Protein AF-A0A525L8V7-F1 (afdb_monomer)

Nearest PDB structures (foldseek):
  7uoc-assembly1_B  TM=7.667E-01  e=2.898E-02  Orobanche minor
  5z7w-assembly1_A  TM=7.841E-01  e=3.492E-02  Striga hermonthica
  7k38-assembly1_A  TM=7.740E-01  e=6.107E-02  Pisum sativum
  5z82-assembly1_A  TM=7.636E-01  e=1.137E-01  Striga hermonthica
  8u2l-assembly1_A  TM=7.329E-01  e=1.457E-01  Arabidopsis thaliana

Radius of gyration: 18.23 Å; Cα contacts (8 Å, |Δi|>4): 210; chains: 1; bounding box: 44×35×49 Å

Solvent-accessible surface area (backbone atoms only — not comparable to full-atom values): 10446 Å² total; per-residue (Å²): 117,56,36,38,57,60,29,48,47,52,20,52,55,47,45,45,51,50,24,58,75,69,65,36,64,67,58,36,51,56,53,57,70,58,50,78,66,88,70,92,52,66,67,47,52,52,56,52,46,60,56,32,63,51,70,33,75,61,37,58,74,56,62,49,68,68,59,54,46,39,71,76,54,61,57,92,84,44,88,91,53,82,79,92,63,79,95,67,64,61,65,62,52,50,50,53,50,48,64,74,42,41,71,61,50,52,69,37,44,52,72,80,75,51,50,70,42,96,52,70,45,77,45,82,37,20,47,60,12,30,62,52,40,36,71,61,54,50,53,52,57,71,66,47,45,43,86,39,74,46,78,44,72,36,73,64,19,15,70,60,35,74,62,41,49,70,62,45,49,53,48,41,57,67,67,51,53,72,74,68,118

pLDDT: mean 92.93, std 6.11, range [64.62, 98.75]

Mean predicted aligned error: 4.31 Å

Foldseek 3Di:
DAAQLVLQQQLLVLLLVVCVVVVPPVLNVLSPVQPGDPDPDCVNVVSSCVSLPDWFPLLVVQDDPVVVCCVQPPDPPPPPDDPPDDDDPPVVVVVVVCNVCVVVSNRDHNCVVPQEDAAEAEAEEECARSNDHLVVVVVSLVSHDYPHGYDDYPPRGYPSCVSVPVVVVVCCVVPPVVRPD

Secondary structure (DSSP, 8-state):
--BHHHHHHHHHHHHHHHHHHTT-HHHHHHHHHH-SSPP-SHHHHHHHHHHHTPPPHHHHHH--HHHHHHHHSPPTT-TTSPTTSPP--HHHHHHHHHHHHHHHHHH-BGGGG-SB-SS-EEEEEETT-SSS-HHHHHHHHHH-B-S-EEEEEETT--TTGGG-HHHHHHHIIIIIGGG--

Structure (mmCIF, N/CA/C/O backbone):
data_AF-A0A525L8V7-F1
#
_entry.id   AF-A0A525L8V7-F1
#
loop_
_atom_site.group_PDB
_atom_site.id
_atom_site.type_symbol
_atom_site.label_atom_id
_atom_site.label_alt_id
_atom_site.label_comp_id
_atom_site.label_asym_id
_atom_site.label_entity_id
_atom_site.label_seq_id
_atom_site.pdbx_PDB_ins_code
_atom_site.Cartn_x
_atom_site.Cartn_y
_atom_site.Cartn_z
_atom_site.occupancy
_atom_site.B_iso_or_equiv
_atom_site.auth_seq_id
_atom_site.auth_comp_id
_atom_site.auth_asym_id
_atom_site.auth_atom_id
_atom_site.pdbx_PDB_model_num
ATOM 1 N N . MET A 1 1 ? -4.435 -4.087 3.046 1.00 83.94 1 MET A N 1
ATOM 2 C CA . MET A 1 1 ? -4.984 -4.553 1.754 1.00 83.94 1 MET A CA 1
ATOM 3 C C . MET A 1 1 ? -6.457 -4.875 1.958 1.00 83.94 1 MET A C 1
ATOM 5 O O . MET A 1 1 ? -6.766 -5.428 3.005 1.00 83.94 1 MET A O 1
ATOM 9 N N . VAL A 1 2 ? -7.349 -4.483 1.045 1.00 93.25 2 VAL A N 1
ATOM 10 C CA . VAL A 1 2 ? -8.812 -4.682 1.189 1.00 93.25 2 VAL A CA 1
ATOM 11 C C . VAL A 1 2 ? -9.296 -5.884 0.378 1.00 93.25 2 VAL A C 1
ATOM 13 O O . VAL A 1 2 ? -10.050 -6.706 0.880 1.00 93.25 2 VAL A O 1
ATOM 16 N N . ASP A 1 3 ? -8.851 -6.002 -0.866 1.00 94.88 3 ASP A N 1
ATOM 17 C CA . ASP A 1 3 ? -9.135 -7.116 -1.772 1.00 94.88 3 ASP A CA 1
ATOM 18 C C . ASP A 1 3 ? -7.843 -7.374 -2.535 1.00 94.88 3 ASP A C 1
ATOM 20 O O . ASP A 1 3 ? -7.396 -6.514 -3.297 1.00 94.88 3 ASP A O 1
ATOM 24 N N . TRP A 1 4 ? -7.199 -8.510 -2.270 1.00 93.75 4 TRP A N 1
ATOM 25 C CA . TRP A 1 4 ? -5.858 -8.762 -2.788 1.00 93.75 4 TRP A CA 1
ATOM 26 C C . TRP A 1 4 ? -5.841 -8.773 -4.317 1.00 93.75 4 TRP A C 1
ATOM 28 O O . TRP A 1 4 ? -5.092 -8.022 -4.941 1.00 93.75 4 TRP A O 1
ATOM 38 N N . ALA A 1 5 ? -6.725 -9.558 -4.932 1.00 92.81 5 ALA A N 1
ATOM 39 C CA . ALA A 1 5 ? -6.786 -9.696 -6.382 1.00 92.81 5 ALA A CA 1
ATOM 40 C C . ALA A 1 5 ? -7.149 -8.371 -7.074 1.00 92.81 5 ALA A C 1
ATOM 42 O O . ALA A 1 5 ? -6.605 -8.046 -8.134 1.00 92.81 5 ALA A O 1
ATOM 43 N N . ALA A 1 6 ? -8.070 -7.587 -6.502 1.00 93.38 6 ALA A N 1
ATOM 44 C CA . ALA A 1 6 ? -8.392 -6.264 -7.035 1.00 93.38 6 ALA A CA 1
ATOM 45 C C . ALA A 1 6 ? -7.217 -5.290 -6.910 1.00 93.38 6 ALA A C 1
ATOM 47 O O . ALA A 1 6 ? -6.918 -4.571 -7.868 1.00 93.38 6 ALA A O 1
ATOM 48 N N . GLN A 1 7 ? -6.515 -5.299 -5.775 1.00 93.88 7 GLN A N 1
ATOM 49 C CA . GLN A 1 7 ? -5.375 -4.415 -5.559 1.00 93.88 7 GLN A CA 1
ATOM 50 C C . GLN A 1 7 ? -4.148 -4.826 -6.377 1.00 93.88 7 GLN A C 1
ATOM 52 O O . GLN A 1 7 ? -3.418 -3.944 -6.813 1.00 93.88 7 GLN A O 1
ATOM 57 N N . GLU A 1 8 ? -3.954 -6.103 -6.717 1.00 94.25 8 GLU A N 1
ATOM 58 C CA . GLU A 1 8 ? -2.939 -6.507 -7.700 1.00 94.25 8 GLU A CA 1
ATOM 59 C C . GLU A 1 8 ? -3.220 -5.932 -9.092 1.00 94.25 8 GLU A C 1
ATOM 61 O O . GLU A 1 8 ? -2.319 -5.362 -9.712 1.00 94.25 8 GLU A O 1
ATOM 66 N N . ARG A 1 9 ? -4.471 -6.004 -9.570 1.00 95.31 9 ARG A N 1
ATOM 67 C CA . ARG A 1 9 ? -4.857 -5.404 -10.862 1.00 95.31 9 ARG A CA 1
ATOM 68 C C . ARG A 1 9 ? -4.639 -3.891 -10.868 1.00 95.31 9 ARG A C 1
ATOM 70 O O . ARG A 1 9 ? -4.071 -3.353 -11.818 1.00 95.31 9 ARG A O 1
ATOM 77 N N . ALA A 1 10 ? -5.062 -3.212 -9.801 1.00 95.62 10 ALA A N 1
ATOM 78 C CA . ALA A 1 10 ? -4.872 -1.772 -9.652 1.00 95.62 10 ALA A CA 1
ATOM 79 C C . ALA A 1 10 ? -3.384 -1.399 -9.555 1.00 95.62 10 ALA A C 1
ATOM 81 O O . ALA A 1 10 ? -2.948 -0.426 -10.172 1.00 95.62 10 ALA A O 1
ATOM 82 N N . SER A 1 11 ? -2.597 -2.201 -8.837 1.00 96.12 11 SER A N 1
ATOM 83 C CA . SER A 1 11 ? -1.150 -2.046 -8.710 1.00 96.12 11 SE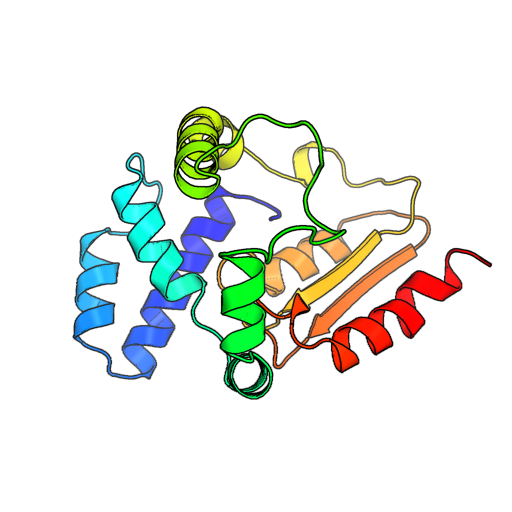R A CA 1
ATOM 84 C C . SER A 1 11 ? -0.469 -2.119 -10.070 1.00 96.12 11 SER A C 1
ATOM 86 O O . SER A 1 11 ? 0.230 -1.178 -10.437 1.00 96.12 11 SER A O 1
ATOM 88 N N . TYR A 1 12 ? -0.744 -3.171 -10.852 1.00 97.69 12 TYR A N 1
ATOM 89 C CA . TYR A 1 12 ? -0.192 -3.353 -12.197 1.00 97.69 12 TYR A CA 1
ATOM 90 C C . TYR A 1 12 ? -0.482 -2.150 -13.102 1.00 97.69 12 TYR A C 1
ATOM 92 O O . TYR A 1 12 ? 0.429 -1.575 -13.699 1.00 97.69 12 TYR A O 1
ATOM 100 N N . ALA A 1 13 ? -1.746 -1.719 -13.152 1.00 97.31 13 ALA A N 1
ATOM 101 C CA . ALA A 1 13 ? -2.143 -0.554 -13.937 1.00 97.31 13 ALA A CA 1
ATOM 102 C C . ALA A 1 13 ? -1.415 0.723 -13.481 1.00 97.31 13 ALA A C 1
ATOM 104 O O . ALA A 1 13 ? -0.964 1.510 -14.313 1.00 97.31 13 ALA A O 1
ATOM 105 N N . THR A 1 14 ? -1.257 0.905 -12.167 1.00 96.88 14 THR A N 1
ATOM 106 C CA . THR A 1 14 ? -0.605 2.078 -11.572 1.00 96.88 14 THR A CA 1
ATOM 107 C C . THR A 1 14 ? 0.883 2.127 -11.898 1.00 96.88 14 THR A C 1
ATOM 109 O O . THR A 1 14 ? 1.369 3.157 -12.366 1.00 96.88 14 THR A O 1
ATOM 112 N N . ILE A 1 15 ? 1.618 1.029 -11.694 1.00 97.62 15 ILE A N 1
ATOM 113 C CA . ILE A 1 15 ? 3.064 0.999 -11.958 1.00 97.62 15 ILE A CA 1
ATOM 114 C C . ILE A 1 15 ? 3.364 1.160 -13.451 1.00 97.62 15 ILE A C 1
ATOM 116 O O . ILE A 1 15 ? 4.288 1.888 -13.810 1.00 97.62 15 ILE A O 1
ATOM 120 N N . LEU A 1 16 ? 2.537 0.575 -14.325 1.00 98.44 16 LEU A N 1
ATOM 121 C CA . LEU A 1 16 ? 2.681 0.723 -15.771 1.00 98.44 16 LEU A CA 1
ATOM 122 C C . LEU A 1 16 ? 2.391 2.161 -16.220 1.00 98.44 16 LEU A C 1
ATOM 124 O O . LEU A 1 16 ? 3.132 2.721 -17.027 1.00 98.44 16 LEU A O 1
ATOM 128 N N . ALA A 1 17 ? 1.337 2.784 -15.684 1.00 97.94 17 ALA A N 1
ATOM 129 C CA . ALA A 1 17 ? 1.019 4.180 -15.970 1.00 97.94 17 ALA A CA 1
ATOM 130 C C . ALA A 1 17 ? 2.142 5.126 -15.515 1.00 97.94 17 ALA A C 1
ATOM 132 O O . ALA A 1 17 ? 2.522 6.022 -16.269 1.00 97.94 17 ALA A O 1
ATOM 133 N N . ARG A 1 18 ? 2.716 4.897 -14.326 1.00 96.69 18 ARG A N 1
ATOM 134 C CA . ARG A 1 18 ? 3.864 5.660 -13.809 1.00 96.69 18 ARG A CA 1
ATOM 135 C C . ARG A 1 18 ? 5.095 5.519 -14.701 1.00 96.69 18 ARG A C 1
ATOM 137 O O . ARG A 1 18 ? 5.670 6.533 -15.086 1.00 96.69 18 ARG A O 1
ATOM 144 N N . ALA A 1 19 ? 5.457 4.292 -15.079 1.00 98.06 19 ALA A N 1
ATOM 145 C CA . ALA A 1 19 ? 6.595 4.034 -15.962 1.00 98.06 19 ALA A CA 1
ATOM 146 C C . ALA A 1 19 ? 6.435 4.739 -17.320 1.00 98.06 19 ALA A C 1
ATOM 148 O O . ALA A 1 19 ? 7.353 5.411 -17.791 1.00 98.06 19 ALA A O 1
ATOM 149 N N . ARG A 1 20 ? 5.234 4.672 -17.915 1.00 98.44 20 ARG A N 1
ATOM 150 C CA . ARG A 1 20 ? 4.917 5.370 -19.172 1.00 98.44 20 ARG A CA 1
ATOM 151 C C . ARG A 1 20 ? 4.994 6.889 -19.030 1.00 98.44 20 ARG A C 1
ATOM 153 O O . ARG A 1 20 ? 5.578 7.540 -19.889 1.00 98.44 20 ARG A O 1
ATOM 160 N N . ALA A 1 21 ? 4.437 7.450 -17.957 1.00 97.81 21 ALA A N 1
ATOM 161 C CA . ALA A 1 21 ? 4.473 8.890 -17.703 1.00 97.81 21 ALA A CA 1
ATOM 162 C C . ALA A 1 21 ? 5.904 9.414 -17.488 1.00 97.81 21 ALA A C 1
ATOM 164 O O . ALA A 1 21 ? 6.213 10.531 -17.894 1.00 97.81 21 ALA A O 1
ATOM 165 N N . ALA A 1 22 ? 6.779 8.596 -16.899 1.00 96.81 22 ALA A N 1
ATOM 166 C CA . ALA A 1 22 ? 8.196 8.904 -16.727 1.00 96.81 22 ALA A CA 1
ATOM 167 C C . ALA A 1 22 ? 9.035 8.703 -18.006 1.00 96.81 22 ALA A C 1
ATOM 169 O O . ALA A 1 22 ? 10.203 9.083 -18.030 1.00 96.81 22 ALA A O 1
ATOM 170 N N . GLY A 1 23 ? 8.472 8.102 -19.062 1.00 98.06 23 GLY A N 1
ATOM 171 C CA . GLY A 1 23 ? 9.220 7.742 -20.269 1.00 98.06 23 GLY A CA 1
ATOM 172 C C . GLY A 1 23 ? 10.244 6.619 -20.054 1.00 98.06 23 GLY A C 1
ATOM 173 O O . GLY A 1 23 ? 11.176 6.485 -20.846 1.00 98.06 23 GLY A O 1
ATOM 174 N N . ASP A 1 24 ? 10.091 5.810 -19.001 1.00 98.31 24 ASP A N 1
ATOM 175 C CA . ASP A 1 24 ? 11.011 4.719 -18.671 1.00 98.31 24 ASP A CA 1
ATOM 176 C C . ASP A 1 24 ? 10.693 3.471 -19.507 1.00 98.31 24 ASP A C 1
ATOM 178 O O . ASP A 1 24 ? 9.936 2.585 -19.104 1.00 98.31 24 ASP A O 1
ATOM 182 N N . ALA A 1 25 ? 11.266 3.411 -20.710 1.00 98.44 25 ALA A N 1
ATOM 183 C CA . ALA A 1 25 ? 11.043 2.311 -21.646 1.00 98.44 25 ALA A CA 1
ATOM 184 C C . ALA A 1 25 ? 11.468 0.940 -21.087 1.00 98.44 25 ALA A C 1
ATOM 186 O O . ALA A 1 25 ? 10.856 -0.070 -21.434 1.00 98.44 25 ALA A O 1
ATOM 187 N N . ALA A 1 26 ? 12.485 0.894 -20.219 1.00 98.19 26 ALA A N 1
ATOM 188 C CA . ALA A 1 26 ? 12.946 -0.351 -19.614 1.00 98.19 26 ALA A CA 1
ATOM 189 C C . ALA A 1 26 ? 11.933 -0.865 -18.586 1.00 98.19 26 ALA A C 1
ATOM 191 O O . ALA A 1 26 ? 11.555 -2.035 -18.636 1.00 98.19 26 ALA A O 1
ATOM 192 N N . ALA A 1 27 ? 11.433 0.015 -17.712 1.00 98.19 27 ALA A N 1
ATOM 193 C CA . ALA A 1 27 ? 10.385 -0.339 -16.762 1.00 98.19 27 ALA A CA 1
ATOM 194 C C . ALA A 1 27 ? 9.084 -0.743 -17.459 1.00 98.19 27 ALA A C 1
ATOM 196 O O . ALA A 1 27 ? 8.466 -1.731 -17.069 1.00 98.19 27 ALA A O 1
ATOM 197 N N . VAL A 1 28 ? 8.683 -0.025 -18.515 1.00 98.75 28 VAL A N 1
ATOM 198 C CA . VAL A 1 28 ? 7.503 -0.396 -19.309 1.00 98.75 28 VAL A CA 1
ATOM 199 C C . VAL A 1 28 ? 7.655 -1.8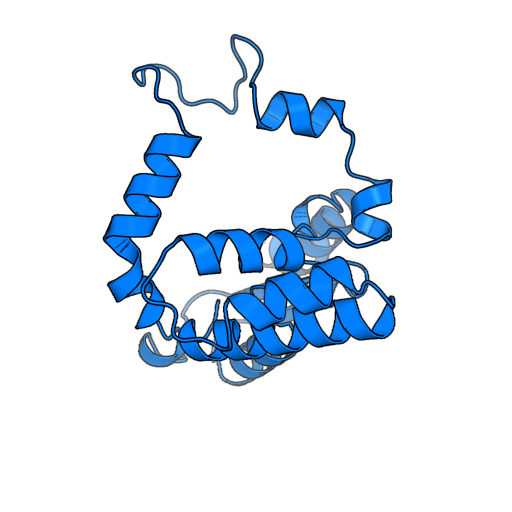05 -19.877 1.00 98.75 28 VAL A C 1
ATOM 201 O O . VAL A 1 28 ? 6.760 -2.623 -19.683 1.00 98.75 28 VAL A O 1
ATOM 204 N N . ALA A 1 29 ? 8.789 -2.110 -20.511 1.00 98.62 29 ALA A N 1
ATOM 205 C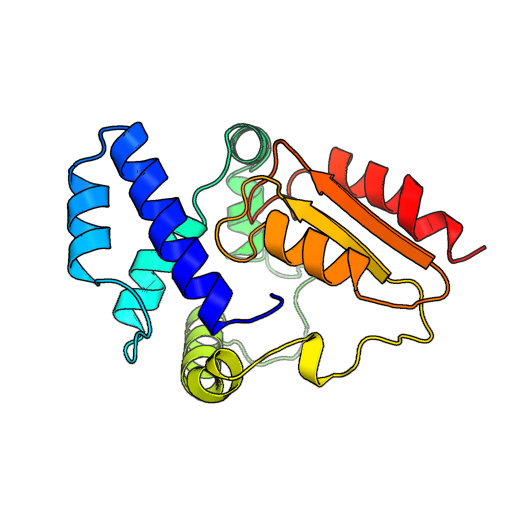 CA . ALA A 1 29 ? 9.030 -3.426 -21.092 1.00 98.62 29 ALA A CA 1
ATOM 206 C C . ALA A 1 29 ? 9.037 -4.545 -20.036 1.00 98.62 29 ALA A C 1
ATOM 208 O O . ALA A 1 29 ? 8.453 -5.602 -20.262 1.00 98.62 29 ALA A O 1
ATOM 209 N N . GLU A 1 30 ? 9.662 -4.321 -18.876 1.00 98.25 30 GLU A N 1
ATOM 210 C CA . GLU A 1 30 ? 9.726 -5.326 -17.809 1.00 98.25 30 GLU A CA 1
ATOM 211 C C . GLU A 1 30 ? 8.354 -5.575 -17.159 1.00 98.25 30 GLU A C 1
ATOM 213 O O . GLU A 1 30 ? 7.986 -6.725 -16.919 1.00 98.25 30 GLU A O 1
ATOM 218 N N . ILE A 1 31 ? 7.565 -4.520 -16.927 1.00 98.44 31 ILE A N 1
ATOM 219 C CA . ILE A 1 31 ? 6.198 -4.641 -16.398 1.00 98.44 31 ILE A CA 1
ATOM 220 C C . ILE A 1 31 ? 5.285 -5.329 -17.421 1.00 98.44 31 ILE A C 1
ATOM 222 O O . ILE A 1 31 ? 4.519 -6.215 -17.060 1.00 98.44 31 ILE A O 1
ATOM 226 N N . GLU A 1 32 ? 5.361 -4.969 -18.704 1.00 98.44 32 GLU A N 1
ATOM 227 C CA . GLU A 1 32 ? 4.546 -5.615 -19.740 1.00 98.44 32 GLU A CA 1
ATOM 228 C C . GLU A 1 32 ? 4.919 -7.091 -19.942 1.00 98.44 32 GLU A C 1
ATOM 230 O O . GLU A 1 32 ? 4.039 -7.902 -20.233 1.00 98.44 32 GLU A O 1
ATOM 235 N N . ALA A 1 33 ? 6.187 -7.462 -19.730 1.00 98.06 33 ALA A N 1
ATOM 236 C CA . ALA A 1 33 ? 6.654 -8.841 -19.860 1.00 98.06 33 ALA A CA 1
ATOM 237 C C . ALA A 1 33 ? 6.023 -9.801 -18.837 1.00 98.06 33 ALA A C 1
ATOM 239 O O . ALA A 1 33 ? 5.797 -10.964 -19.169 1.00 98.06 33 ALA A O 1
ATOM 240 N N . ILE A 1 34 ? 5.708 -9.334 -17.621 1.00 97.56 34 ILE A N 1
ATOM 241 C CA . ILE A 1 34 ? 5.006 -10.159 -16.619 1.00 97.56 34 ILE A CA 1
ATOM 242 C C . ILE A 1 34 ? 3.490 -10.231 -16.864 1.00 97.56 34 ILE A C 1
ATOM 244 O O . ILE A 1 34 ? 2.815 -11.087 -16.294 1.00 97.56 34 ILE A O 1
ATOM 248 N N . GLY A 1 35 ? 2.950 -9.351 -17.714 1.00 97.31 35 GLY A N 1
ATOM 249 C CA . GLY A 1 35 ? 1.523 -9.259 -18.018 1.00 97.31 35 GLY A CA 1
ATOM 250 C C . GLY A 1 35 ? 0.644 -8.862 -16.819 1.00 97.31 35 GLY A C 1
ATOM 251 O O . GLY A 1 35 ? 1.123 -8.738 -15.690 1.00 97.31 35 GLY A O 1
ATOM 252 N N . PRO A 1 36 ? -0.665 -8.636 -17.036 1.00 96.88 36 PRO A N 1
ATOM 253 C CA . PRO A 1 36 ? -1.593 -8.349 -15.946 1.00 96.88 36 PRO A CA 1
ATOM 254 C C . PRO A 1 36 ? -1.839 -9.592 -15.060 1.00 96.88 36 PRO A C 1
ATOM 256 O O . PRO A 1 36 ? -1.820 -10.712 -15.571 1.00 96.88 36 PRO A O 1
ATOM 259 N N . PRO A 1 37 ? -2.139 -9.415 -13.757 1.00 95.19 37 PRO A N 1
ATOM 260 C CA . PRO A 1 37 ? -2.462 -10.518 -12.843 1.00 95.19 37 PRO A CA 1
ATOM 261 C C . PRO A 1 37 ? -3.812 -11.188 -13.195 1.00 95.19 37 PRO A C 1
ATOM 263 O O . PRO A 1 37 ? -4.644 -10.567 -13.869 1.00 95.19 37 PRO A O 1
ATOM 266 N N . PRO A 1 38 ? -4.099 -12.416 -12.708 1.00 94.31 38 PRO A N 1
ATOM 267 C CA . PRO A 1 38 ? -3.424 -13.109 -11.604 1.00 94.31 38 PRO A CA 1
ATOM 268 C C . PRO A 1 38 ? -2.100 -13.762 -12.007 1.00 94.31 38 PRO A C 1
ATOM 270 O O . PRO A 1 38 ? -2.030 -14.480 -13.002 1.00 94.31 38 PRO A O 1
ATOM 273 N N . TRP A 1 39 ? -1.070 -13.565 -11.184 1.00 92.44 39 TRP A N 1
ATOM 274 C CA . TRP A 1 39 ? 0.212 -14.250 -11.339 1.00 92.44 39 TRP A CA 1
ATOM 275 C C . TRP A 1 39 ? 0.269 -15.491 -10.461 1.00 92.44 39 TRP A C 1
ATOM 277 O O . TRP A 1 39 ? 0.007 -15.437 -9.258 1.00 92.44 39 TRP A O 1
ATOM 287 N N . THR A 1 40 ? 0.637 -16.617 -11.063 1.00 86.00 40 THR A N 1
ATOM 288 C CA . THR A 1 40 ? 0.866 -17.873 -10.340 1.00 86.00 40 THR A CA 1
ATOM 289 C C . THR A 1 40 ? 2.310 -18.026 -9.878 1.00 86.00 40 THR A C 1
ATOM 291 O O . THR A 1 40 ? 2.576 -18.813 -8.974 1.00 86.00 40 THR A O 1
ATOM 294 N N . ASP A 1 41 ? 3.241 -17.300 -10.498 1.00 85.94 41 ASP A N 1
ATOM 295 C CA . ASP A 1 41 ? 4.653 -17.323 -10.144 1.00 85.94 41 ASP A CA 1
ATOM 296 C C . ASP A 1 41 ? 5.053 -16.122 -9.275 1.00 85.94 41 ASP A C 1
ATOM 298 O O . ASP A 1 41 ? 4.427 -15.065 -9.282 1.00 85.94 41 ASP A O 1
ATOM 302 N N . ILE A 1 42 ? 6.128 -16.320 -8.518 1.00 91.19 42 ILE A N 1
ATOM 303 C CA . ILE A 1 42 ? 6.699 -15.327 -7.600 1.00 91.19 42 ILE A CA 1
ATOM 304 C C . ILE A 1 42 ? 7.595 -14.333 -8.343 1.00 91.19 42 ILE A C 1
ATOM 306 O O . ILE A 1 42 ? 7.891 -13.253 -7.837 1.00 91.19 42 ILE A O 1
ATOM 310 N N . ALA A 1 43 ? 8.049 -14.681 -9.549 1.00 93.50 43 ALA A N 1
ATOM 311 C CA . ALA A 1 43 ? 8.918 -13.813 -10.332 1.00 93.50 43 ALA A CA 1
ATOM 312 C C . ALA A 1 43 ? 8.173 -12.534 -10.742 1.00 93.50 43 ALA A C 1
ATOM 314 O O . ALA A 1 43 ? 8.714 -11.436 -10.595 1.00 93.50 43 ALA A O 1
ATOM 315 N N . ALA A 1 44 ? 6.914 -12.661 -11.158 1.00 95.38 44 ALA A N 1
ATOM 316 C CA . ALA A 1 44 ? 6.033 -11.542 -11.445 1.00 95.38 44 ALA A CA 1
ATOM 317 C C . ALA A 1 44 ? 5.768 -10.685 -10.198 1.00 95.38 44 ALA A C 1
ATOM 319 O O . ALA A 1 44 ? 5.845 -9.457 -10.276 1.00 95.38 44 ALA A O 1
ATOM 320 N N . ASP A 1 45 ? 5.562 -11.307 -9.029 1.00 93.50 45 ASP A N 1
ATOM 321 C CA . ASP A 1 45 ? 5.401 -10.579 -7.763 1.00 93.50 45 ASP A CA 1
ATOM 322 C C . ASP A 1 45 ? 6.650 -9.759 -7.409 1.00 93.50 45 ASP A C 1
ATOM 324 O O . ASP A 1 45 ? 6.533 -8.623 -6.946 1.00 93.50 45 ASP A O 1
ATOM 328 N N . ILE A 1 46 ? 7.849 -10.302 -7.651 1.00 93.69 46 ILE A N 1
ATOM 329 C CA . ILE A 1 46 ? 9.124 -9.604 -7.423 1.00 93.69 46 ILE A CA 1
ATOM 330 C C . ILE A 1 46 ? 9.256 -8.397 -8.358 1.00 93.69 46 ILE A C 1
ATOM 332 O O . ILE A 1 46 ? 9.624 -7.309 -7.905 1.00 93.69 46 ILE A O 1
ATOM 336 N N . VAL A 1 47 ? 8.949 -8.564 -9.648 1.00 96.50 47 VAL A N 1
ATOM 337 C CA . VAL A 1 47 ? 8.978 -7.466 -10.629 1.00 96.50 47 VAL A CA 1
ATOM 338 C C . VAL A 1 47 ? 7.982 -6.380 -10.231 1.00 96.50 47 VAL A C 1
ATOM 340 O O . VAL A 1 47 ? 8.367 -5.222 -10.063 1.00 96.50 47 VAL A O 1
ATOM 343 N N . LYS A 1 48 ? 6.720 -6.745 -9.980 1.00 95.81 48 LYS A N 1
ATOM 344 C CA . LYS A 1 48 ? 5.683 -5.816 -9.517 1.00 95.81 48 LYS A CA 1
ATOM 345 C C . LYS A 1 48 ? 6.094 -5.115 -8.227 1.00 95.81 48 LYS A C 1
ATOM 347 O O . LYS A 1 48 ? 5.972 -3.897 -8.124 1.00 95.81 48 LYS A O 1
ATOM 352 N N . GLY A 1 49 ? 6.603 -5.869 -7.255 1.00 94.62 49 GLY A N 1
ATOM 353 C CA . GLY A 1 49 ? 7.069 -5.356 -5.972 1.00 94.62 49 GLY A CA 1
ATOM 354 C C . GLY A 1 49 ? 8.182 -4.324 -6.121 1.00 94.62 49 GLY A C 1
ATOM 355 O O . GLY A 1 49 ? 8.188 -3.343 -5.386 1.00 94.62 49 GLY A O 1
ATOM 356 N N . ARG A 1 50 ? 9.086 -4.472 -7.094 1.00 95.50 50 ARG A N 1
ATOM 357 C CA . ARG A 1 50 ? 10.153 -3.492 -7.344 1.00 95.50 50 ARG A CA 1
ATOM 358 C C . ARG A 1 50 ? 9.602 -2.105 -7.674 1.00 95.50 50 ARG A C 1
ATOM 360 O O . ARG A 1 50 ? 10.071 -1.119 -7.117 1.00 95.50 50 ARG A O 1
ATOM 367 N N . TYR A 1 51 ? 8.604 -2.036 -8.552 1.00 97.12 51 TYR A N 1
ATOM 368 C CA . TYR A 1 51 ? 8.011 -0.766 -8.977 1.00 97.12 51 TYR A CA 1
ATOM 369 C C . TYR A 1 51 ? 6.960 -0.247 -7.999 1.00 97.12 51 TYR A C 1
ATOM 371 O O . TYR A 1 51 ? 6.833 0.960 -7.813 1.00 97.12 51 TYR A O 1
ATOM 379 N N . ALA A 1 52 ? 6.213 -1.139 -7.350 1.00 96.44 52 ALA A N 1
ATOM 380 C CA . ALA A 1 52 ? 5.198 -0.750 -6.378 1.00 96.44 52 ALA A CA 1
ATOM 381 C C . ALA A 1 52 ? 5.803 -0.258 -5.046 1.00 96.44 52 ALA A C 1
ATOM 383 O O . ALA A 1 52 ? 5.174 0.553 -4.370 1.00 96.44 52 ALA A O 1
ATOM 384 N N . ASN A 1 53 ? 7.033 -0.677 -4.715 1.00 93.69 53 ASN A N 1
ATOM 385 C CA . ASN A 1 53 ? 7.823 -0.157 -3.591 1.00 93.69 53 ASN A CA 1
ATOM 386 C C . ASN A 1 53 ? 8.676 1.074 -3.948 1.00 93.69 53 ASN A C 1
ATOM 388 O O . ASN A 1 53 ? 9.491 1.503 -3.128 1.00 93.69 53 ASN A O 1
ATOM 392 N N . ALA A 1 54 ? 8.544 1.631 -5.158 1.00 93.00 54 ALA A N 1
ATOM 393 C CA . ALA A 1 54 ? 9.238 2.864 -5.508 1.00 93.00 54 ALA A CA 1
ATOM 394 C C . ALA A 1 54 ? 8.802 3.987 -4.556 1.00 93.00 54 ALA A C 1
ATOM 396 O O . ALA A 1 54 ? 7.609 4.249 -4.391 1.00 93.00 54 ALA A O 1
ATOM 397 N N . THR A 1 55 ? 9.778 4.624 -3.918 1.00 93.12 55 THR A N 1
ATOM 398 C CA . THR A 1 55 ? 9.541 5.651 -2.905 1.00 93.12 55 THR A CA 1
ATOM 399 C C . THR A 1 55 ? 9.187 6.987 -3.543 1.00 93.12 55 THR A C 1
ATOM 401 O O . THR A 1 55 ? 9.754 7.360 -4.575 1.00 93.12 55 THR A O 1
ATOM 404 N N . THR A 1 56 ? 8.277 7.732 -2.916 1.00 94.94 56 THR A N 1
ATOM 405 C CA . THR A 1 56 ? 7.944 9.103 -3.332 1.00 94.94 56 THR A CA 1
ATOM 406 C C . THR A 1 56 ? 9.105 10.056 -3.046 1.00 94.94 56 THR A C 1
ATOM 408 O O . THR A 1 56 ? 10.017 9.747 -2.277 1.00 94.94 56 THR A O 1
ATOM 411 N N . ALA A 1 57 ? 9.068 11.261 -3.621 1.00 94.81 57 ALA A N 1
ATOM 412 C CA . ALA A 1 57 ? 10.080 12.282 -3.341 1.00 94.81 57 ALA A CA 1
ATOM 413 C C . ALA A 1 57 ? 10.148 12.652 -1.845 1.00 94.81 57 ALA A C 1
ATOM 415 O O . ALA A 1 57 ? 11.235 12.869 -1.313 1.00 94.81 57 ALA A O 1
ATOM 416 N N . ALA A 1 58 ? 9.002 12.684 -1.154 1.00 95.50 58 ALA A N 1
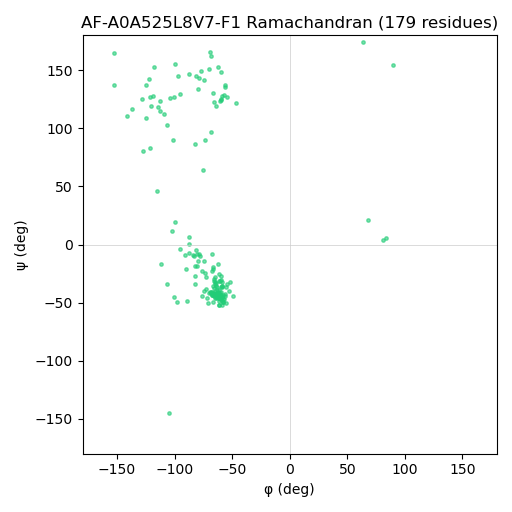ATOM 417 C CA . ALA A 1 58 ? 8.955 12.960 0.280 1.00 95.50 58 ALA A CA 1
ATOM 418 C C . ALA A 1 58 ? 9.581 11.823 1.100 1.00 95.50 58 ALA A C 1
ATOM 420 O O . ALA A 1 58 ? 10.339 12.083 2.030 1.00 95.50 58 ALA A O 1
ATOM 421 N N . GLU A 1 59 ? 9.322 10.566 0.731 1.00 94.88 59 GLU A N 1
ATOM 422 C CA . GLU A 1 59 ? 9.939 9.406 1.381 1.00 94.88 59 GLU A CA 1
ATOM 423 C C . GLU A 1 59 ? 11.450 9.373 1.141 1.00 94.88 59 GLU A C 1
ATOM 425 O O . GLU A 1 59 ? 12.220 9.181 2.076 1.00 94.88 59 GLU A O 1
ATOM 430 N N . GLN A 1 60 ? 11.901 9.624 -0.091 1.00 93.56 60 GLN A N 1
ATOM 431 C CA . GLN A 1 60 ? 13.330 9.696 -0.416 1.00 93.56 60 GLN A CA 1
ATOM 432 C C . GLN A 1 60 ? 14.058 10.777 0.388 1.00 93.56 60 GLN A C 1
ATOM 434 O O . GLN A 1 60 ? 15.203 10.570 0.781 1.00 93.56 60 GLN A O 1
ATOM 439 N N . ALA A 1 61 ? 13.401 11.907 0.659 1.00 93.12 61 ALA A N 1
ATOM 440 C CA . ALA A 1 61 ? 13.990 13.003 1.424 1.00 93.12 61 ALA A CA 1
ATOM 441 C C . ALA A 1 61 ? 14.251 12.654 2.901 1.00 93.12 61 ALA A C 1
ATOM 443 O O . ALA A 1 61 ? 15.098 13.293 3.524 1.00 93.12 61 ALA A O 1
ATOM 444 N N . VAL A 1 62 ? 13.545 11.663 3.460 1.00 90.62 62 VAL A N 1
ATOM 445 C CA . VAL A 1 62 ? 13.668 11.270 4.878 1.00 90.62 62 VAL A CA 1
ATOM 446 C C . VAL A 1 62 ? 14.293 9.890 5.084 1.00 90.62 62 VAL A C 1
ATOM 448 O O . VAL A 1 62 ? 14.731 9.568 6.188 1.00 90.62 62 VAL A O 1
ATOM 451 N N . LEU A 1 63 ? 14.338 9.056 4.044 1.00 87.25 63 LEU A N 1
ATOM 452 C CA . LEU A 1 63 ? 14.927 7.723 4.105 1.00 87.25 63 LEU A CA 1
ATOM 453 C C . LEU A 1 63 ? 16.455 7.808 4.159 1.00 87.25 63 LEU A C 1
ATOM 455 O O . LEU A 1 63 ? 17.142 7.771 3.140 1.00 87.25 63 LEU A O 1
ATOM 459 N N . ASP A 1 64 ? 16.986 7.870 5.378 1.00 83.50 64 ASP A N 1
ATOM 460 C CA . ASP A 1 64 ? 18.420 7.783 5.642 1.00 83.50 64 ASP A CA 1
ATOM 461 C C . ASP A 1 64 ? 18.967 6.381 5.280 1.00 83.50 64 ASP A C 1
ATOM 463 O O . ASP A 1 64 ? 18.517 5.369 5.840 1.00 83.50 64 ASP A O 1
ATOM 467 N N . PRO A 1 65 ? 19.966 6.280 4.380 1.00 85.06 65 PRO A N 1
ATOM 468 C CA . PRO A 1 65 ? 20.625 5.017 4.064 1.00 85.06 65 PRO A CA 1
ATOM 469 C C . PRO A 1 65 ? 21.194 4.289 5.288 1.00 85.06 65 PRO A C 1
ATOM 471 O O . PRO A 1 65 ? 21.166 3.058 5.318 1.00 85.06 65 PRO A O 1
ATOM 474 N N . ALA A 1 66 ? 21.688 5.011 6.301 1.00 85.06 66 ALA A N 1
ATOM 475 C CA . ALA A 1 66 ? 22.229 4.399 7.514 1.00 85.06 66 ALA A CA 1
ATOM 476 C C . ALA A 1 66 ? 21.121 3.772 8.371 1.00 85.06 66 ALA A C 1
AT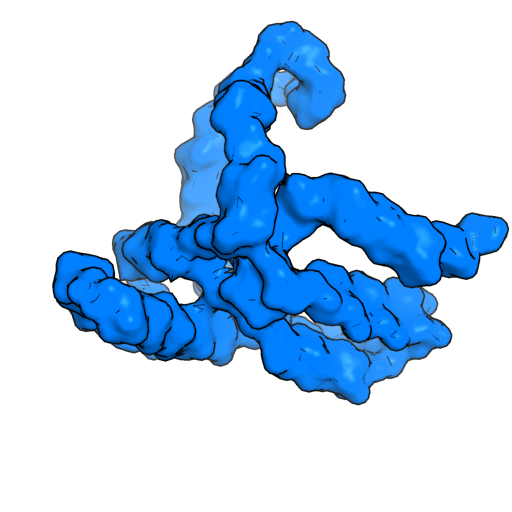OM 478 O O . ALA A 1 66 ? 21.269 2.640 8.839 1.00 85.06 66 ALA A O 1
ATOM 479 N N . MET A 1 67 ? 19.978 4.452 8.506 1.00 82.31 67 MET A N 1
ATOM 480 C CA . MET A 1 67 ? 18.776 3.884 9.119 1.00 82.31 67 MET A CA 1
ATOM 481 C C . MET A 1 67 ? 18.331 2.615 8.383 1.00 82.31 67 MET A C 1
ATOM 483 O O . MET A 1 67 ? 18.132 1.576 9.010 1.00 82.31 67 MET A O 1
ATOM 487 N N . MET A 1 68 ? 18.227 2.660 7.052 1.00 83.69 68 MET A N 1
ATOM 488 C CA . MET A 1 68 ? 17.820 1.492 6.264 1.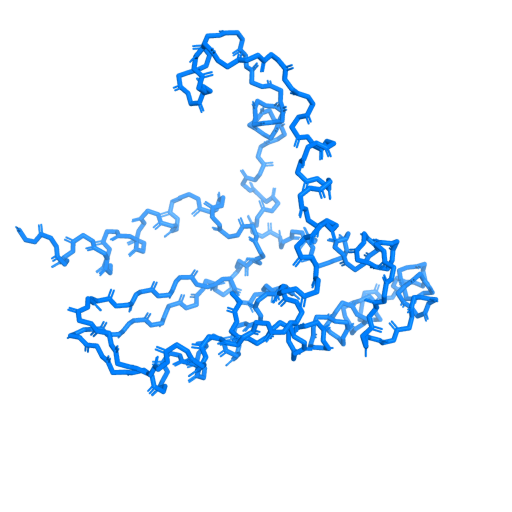00 83.69 68 MET A CA 1
ATOM 489 C C . MET A 1 68 ? 18.821 0.337 6.369 1.00 83.69 68 MET A C 1
ATOM 491 O O . MET A 1 68 ? 18.418 -0.828 6.413 1.00 83.69 68 MET A O 1
ATOM 495 N N . ALA A 1 69 ? 20.118 0.638 6.455 1.00 84.50 69 ALA A N 1
ATOM 496 C CA . ALA A 1 69 ? 21.150 -0.360 6.702 1.00 84.50 69 ALA A CA 1
ATOM 497 C C . ALA A 1 69 ? 20.996 -1.004 8.086 1.00 84.50 69 ALA A C 1
ATOM 499 O O . ALA A 1 69 ? 21.085 -2.224 8.177 1.00 84.50 69 ALA A O 1
ATOM 500 N N . ALA A 1 70 ? 20.701 -0.225 9.131 1.00 82.44 70 ALA A N 1
ATOM 501 C CA . ALA A 1 70 ? 20.454 -0.745 10.475 1.00 82.44 70 ALA A CA 1
ATOM 502 C C . ALA A 1 70 ? 19.172 -1.590 10.555 1.00 82.44 70 ALA A C 1
ATOM 504 O O . ALA A 1 70 ? 19.149 -2.597 11.249 1.00 82.44 70 ALA A O 1
ATOM 505 N N . VAL A 1 71 ? 18.117 -1.238 9.813 1.00 81.62 71 VAL A N 1
ATOM 506 C CA . VAL A 1 71 ? 16.899 -2.066 9.734 1.00 81.62 71 VAL A CA 1
ATOM 507 C C . VAL A 1 71 ? 17.186 -3.411 9.056 1.00 81.62 71 VAL A C 1
ATOM 509 O O . VAL A 1 71 ? 16.712 -4.445 9.519 1.00 81.62 71 VAL A O 1
ATOM 512 N N . ARG A 1 72 ? 17.973 -3.414 7.971 1.00 80.50 72 ARG A N 1
ATOM 513 C CA . ARG A 1 72 ? 18.318 -4.640 7.225 1.00 80.50 72 ARG A CA 1
ATOM 514 C C . ARG A 1 72 ? 19.344 -5.508 7.947 1.00 80.50 72 ARG A C 1
ATOM 516 O O . ARG A 1 72 ? 19.228 -6.726 7.928 1.00 80.50 72 ARG A O 1
ATOM 523 N N . ASN A 1 73 ? 20.334 -4.874 8.566 1.00 80.44 73 ASN A N 1
ATOM 524 C CA . ASN A 1 73 ? 21.421 -5.506 9.302 1.00 80.44 73 ASN A CA 1
ATOM 525 C C . ASN A 1 73 ? 21.501 -4.876 10.697 1.00 80.44 73 ASN A C 1
ATOM 527 O O . ASN A 1 73 ? 22.324 -3.982 10.926 1.00 80.44 73 ASN A O 1
ATOM 531 N N . PRO A 1 74 ? 20.638 -5.315 11.628 1.00 82.56 74 PRO A N 1
ATOM 532 C CA . PRO A 1 74 ? 20.616 -4.767 12.973 1.00 82.56 74 PRO A CA 1
ATOM 533 C C . PRO A 1 74 ? 21.986 -4.877 13.647 1.00 82.56 74 PRO A C 1
ATOM 535 O O . PRO A 1 74 ? 22.618 -5.937 13.583 1.00 82.56 74 PRO A O 1
ATOM 538 N N . PRO A 1 75 ? 22.463 -3.817 14.325 1.00 82.75 75 PRO A N 1
ATOM 539 C CA . PRO A 1 75 ? 23.691 -3.898 15.094 1.00 82.75 75 PRO A CA 1
ATOM 540 C C . PRO A 1 75 ? 23.541 -4.916 16.229 1.00 82.75 75 PRO A C 1
ATOM 542 O O . PRO A 1 75 ? 22.448 -5.147 16.759 1.00 82.75 75 PRO A O 1
ATOM 545 N N . ALA A 1 76 ? 24.663 -5.508 16.640 1.00 81.06 76 ALA A N 1
ATOM 546 C CA . ALA A 1 76 ? 24.685 -6.451 17.751 1.00 81.06 76 ALA A CA 1
ATOM 547 C C . ALA A 1 76 ? 24.057 -5.825 19.012 1.00 81.06 76 ALA A C 1
ATOM 549 O O . ALA A 1 76 ? 24.438 -4.736 19.439 1.00 81.06 76 ALA A O 1
ATOM 550 N N . GLY A 1 77 ? 23.084 -6.518 19.608 1.00 81.94 77 GLY A N 1
ATOM 551 C CA . GLY A 1 77 ? 22.389 -6.052 20.813 1.00 81.94 77 GLY A CA 1
ATOM 552 C C . GLY A 1 77 ? 21.228 -5.080 20.575 1.00 81.94 77 GLY A C 1
ATOM 553 O O . GLY A 1 77 ? 20.653 -4.613 21.561 1.00 81.94 77 GLY A O 1
ATOM 554 N N . ALA A 1 78 ? 20.849 -4.810 19.318 1.00 83.56 78 ALA A N 1
ATOM 555 C CA . ALA A 1 78 ? 19.665 -4.022 18.975 1.00 83.56 78 ALA A CA 1
ATOM 556 C C . ALA A 1 78 ? 18.429 -4.471 19.776 1.00 83.56 78 ALA A C 1
ATOM 558 O O . ALA A 1 78 ? 18.011 -5.626 19.716 1.00 83.56 78 ALA A O 1
ATOM 559 N N . ALA A 1 79 ? 17.832 -3.544 20.533 1.00 86.19 79 ALA A N 1
ATOM 560 C CA . ALA A 1 79 ? 16.704 -3.843 21.420 1.00 86.19 79 ALA A CA 1
ATOM 561 C C . ALA A 1 79 ? 15.420 -4.241 20.667 1.00 86.19 79 ALA A C 1
ATOM 563 O O . ALA A 1 79 ? 14.541 -4.865 21.251 1.00 86.19 79 ALA A O 1
ATOM 564 N N . TYR A 1 80 ? 15.328 -3.896 19.381 1.00 79.56 80 TYR A N 1
ATOM 565 C CA . TYR A 1 80 ? 14.209 -4.234 18.500 1.00 79.56 80 TYR A CA 1
ATOM 566 C C . TYR A 1 80 ? 14.356 -5.603 17.814 1.00 79.56 80 TYR A C 1
ATOM 568 O O . TYR A 1 80 ? 13.479 -5.996 17.051 1.00 79.56 80 TYR A O 1
ATOM 576 N N . VAL A 1 81 ? 15.443 -6.338 18.074 1.00 80.62 81 VAL A N 1
ATOM 577 C CA . VAL A 1 81 ? 15.618 -7.717 17.604 1.00 80.62 81 VAL A CA 1
ATOM 578 C C . VAL A 1 81 ? 15.299 -8.676 18.744 1.00 80.62 81 VAL A C 1
ATOM 580 O O . VAL A 1 81 ? 15.855 -8.569 19.841 1.00 80.62 81 VAL A O 1
ATOM 583 N N . ALA A 1 82 ? 14.408 -9.633 18.484 1.00 81.00 82 ALA A N 1
ATOM 584 C CA . ALA A 1 82 ? 14.059 -10.665 19.451 1.00 81.00 82 ALA A CA 1
ATOM 585 C C . ALA A 1 82 ? 15.304 -11.471 19.864 1.00 81.00 82 ALA A C 1
ATOM 587 O O . ALA A 1 82 ? 16.049 -11.981 19.026 1.00 81.00 82 ALA A O 1
ATOM 588 N N . ARG A 1 83 ? 15.532 -11.587 21.176 1.00 81.38 83 ARG A N 1
ATOM 589 C CA . ARG A 1 83 ? 16.666 -12.332 21.743 1.00 81.38 83 ARG A CA 1
ATOM 590 C C . ARG A 1 83 ? 16.301 -13.803 21.922 1.00 81.38 83 ARG A C 1
ATOM 592 O O . ARG A 1 83 ? 15.166 -14.120 22.259 1.00 81.38 83 ARG A O 1
ATOM 599 N N . GLY A 1 84 ? 17.281 -14.690 21.757 1.00 79.00 84 GLY A N 1
ATOM 600 C CA . GLY A 1 84 ? 17.111 -16.126 22.008 1.00 79.00 84 GLY A CA 1
ATOM 601 C C . GLY A 1 84 ? 16.438 -16.909 20.878 1.00 79.00 84 GLY A C 1
ATOM 602 O O . GLY A 1 84 ? 16.227 -18.108 21.029 1.00 79.00 84 GLY A O 1
ATOM 603 N N . LEU A 1 85 ? 16.139 -16.266 19.746 1.00 75.31 85 LEU A N 1
ATOM 604 C CA . LEU A 1 85 ? 15.779 -16.972 18.519 1.00 75.31 85 LEU A CA 1
ATOM 605 C C . LEU A 1 85 ? 17.049 -17.450 17.799 1.00 75.31 85 LEU A C 1
ATOM 607 O O . LEU A 1 85 ? 18.072 -16.756 17.852 1.00 75.31 85 LEU A O 1
ATOM 611 N N . PRO A 1 86 ? 17.016 -18.618 17.132 1.00 76.56 86 PRO A N 1
ATOM 612 C CA . PRO A 1 86 ? 18.122 -19.038 16.285 1.00 76.56 86 PRO A CA 1
ATOM 613 C C . PRO A 1 86 ? 18.347 -18.004 15.169 1.00 76.56 86 PRO A C 1
ATOM 615 O O . PRO A 1 86 ? 17.383 -17.382 14.714 1.00 76.56 86 PRO A O 1
ATOM 618 N N . PRO A 1 87 ? 19.596 -17.809 14.709 1.00 74.19 87 PRO A N 1
ATOM 619 C CA . PRO A 1 87 ? 19.851 -16.962 13.555 1.00 74.19 87 PRO A CA 1
ATOM 620 C C . PRO A 1 87 ? 19.113 -17.544 12.346 1.00 74.19 87 PRO A C 1
ATOM 622 O O . PRO A 1 87 ? 19.306 -18.705 11.988 1.00 74.19 87 PRO A O 1
ATOM 625 N N . VAL A 1 88 ? 18.257 -16.733 11.734 1.00 77.94 88 VAL A N 1
ATOM 626 C CA . VAL A 1 88 ? 17.536 -17.068 10.505 1.00 77.94 88 VAL A CA 1
ATOM 627 C C . VAL A 1 88 ? 17.869 -16.031 9.447 1.00 77.94 88 VAL A C 1
ATOM 629 O O . VAL A 1 88 ? 17.978 -14.842 9.749 1.00 77.94 88 VAL A O 1
ATOM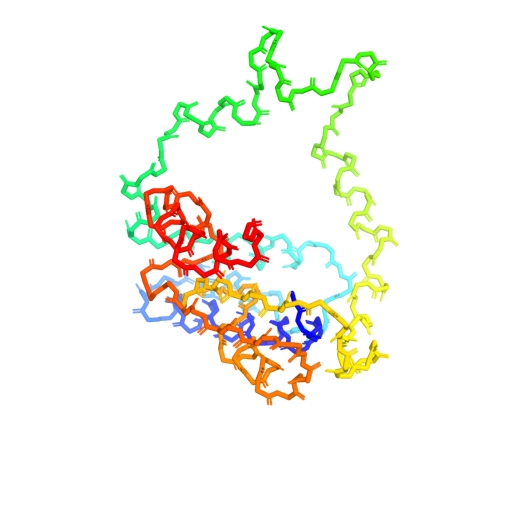 632 N N . ASP A 1 89 ? 18.009 -16.470 8.200 1.00 83.38 89 ASP A N 1
ATOM 633 C CA . ASP A 1 89 ? 17.926 -15.553 7.069 1.00 83.38 89 ASP A CA 1
ATOM 634 C C . ASP A 1 89 ? 16.472 -15.072 6.978 1.00 83.38 89 ASP A C 1
ATOM 636 O O . ASP A 1 89 ? 15.591 -15.772 6.474 1.00 83.38 89 ASP A O 1
ATOM 640 N N . ALA A 1 90 ? 16.209 -13.896 7.552 1.00 80.81 90 ALA A N 1
ATOM 641 C CA . ALA A 1 90 ? 14.867 -13.338 7.651 1.00 80.81 90 ALA A CA 1
ATOM 642 C C . ALA A 1 90 ? 14.235 -13.098 6.272 1.00 80.81 90 ALA A C 1
ATOM 644 O O . ALA A 1 90 ? 13.020 -13.235 6.129 1.00 80.81 90 ALA A O 1
ATOM 645 N N . TYR A 1 91 ? 15.047 -12.786 5.255 1.00 83.19 91 TYR A N 1
ATOM 646 C CA . TYR A 1 91 ? 14.556 -12.599 3.896 1.00 83.19 91 TYR A CA 1
ATOM 647 C C . TYR A 1 91 ? 14.127 -13.935 3.291 1.00 83.19 91 TYR A C 1
ATOM 649 O O . TYR A 1 91 ? 12.994 -14.057 2.826 1.00 83.19 91 TYR A O 1
ATOM 657 N N . ALA A 1 92 ? 14.988 -14.956 3.355 1.00 88.38 92 ALA A N 1
ATOM 658 C CA . ALA A 1 92 ? 14.662 -16.280 2.831 1.00 88.38 92 ALA A CA 1
ATOM 659 C C . ALA A 1 92 ? 13.450 -16.901 3.550 1.00 88.38 92 ALA A C 1
ATOM 661 O O . ALA A 1 92 ? 12.555 -17.441 2.899 1.00 88.38 92 ALA A O 1
ATOM 662 N N . ALA A 1 93 ? 13.382 -16.776 4.880 1.00 88.75 93 ALA A N 1
ATOM 663 C CA . ALA A 1 93 ? 12.251 -17.255 5.672 1.00 88.75 93 ALA A CA 1
ATOM 664 C C . ALA A 1 93 ? 10.949 -16.507 5.335 1.00 88.75 93 ALA A C 1
ATOM 666 O O . ALA A 1 93 ? 9.903 -17.136 5.169 1.00 88.75 93 ALA A O 1
ATOM 667 N N . GLY A 1 94 ? 11.012 -15.179 5.184 1.00 89.06 94 GLY A N 1
ATOM 668 C CA . GLY A 1 94 ? 9.869 -14.359 4.783 1.00 89.06 94 GLY A CA 1
ATOM 669 C C . GLY A 1 94 ? 9.366 -14.698 3.380 1.00 89.06 94 GLY A C 1
ATOM 670 O O . GLY A 1 94 ? 8.161 -14.851 3.184 1.00 89.06 94 GLY A O 1
ATOM 671 N N . LEU A 1 95 ? 10.276 -14.893 2.420 1.00 91.12 95 LEU A N 1
ATOM 672 C CA . LEU A 1 95 ? 9.922 -15.306 1.063 1.00 91.12 95 LEU A CA 1
ATOM 673 C C . LEU A 1 95 ? 9.271 -16.694 1.057 1.00 91.12 95 LEU A C 1
ATOM 675 O O . LEU A 1 95 ? 8.231 -16.867 0.432 1.00 91.12 95 LEU A O 1
ATOM 679 N N . ALA A 1 96 ? 9.824 -17.664 1.789 1.00 93.12 96 ALA A N 1
ATOM 680 C CA . ALA A 1 96 ? 9.234 -18.998 1.901 1.00 93.12 96 ALA A CA 1
ATOM 681 C C . ALA A 1 96 ? 7.819 -18.959 2.508 1.00 93.12 96 ALA A C 1
ATOM 683 O O . ALA A 1 96 ? 6.916 -19.628 2.003 1.00 93.12 96 ALA A O 1
ATOM 684 N N . ALA A 1 97 ? 7.604 -18.144 3.547 1.00 93.50 97 ALA A N 1
ATOM 685 C CA . ALA A 1 97 ? 6.282 -17.943 4.138 1.00 93.50 97 ALA A CA 1
ATOM 686 C C . ALA A 1 97 ? 5.303 -17.284 3.154 1.00 93.50 97 ALA A C 1
ATOM 688 O O . ALA A 1 97 ? 4.162 -17.726 3.040 1.00 93.50 97 ALA A O 1
ATOM 689 N N . TYR A 1 98 ? 5.749 -16.269 2.406 1.00 92.88 98 TYR A N 1
ATOM 690 C CA . TYR A 1 98 ? 4.938 -15.629 1.369 1.00 92.88 98 TYR A CA 1
ATOM 691 C C . TYR A 1 98 ? 4.515 -16.623 0.281 1.00 92.88 98 TYR A C 1
ATOM 693 O O . TYR A 1 98 ? 3.338 -16.682 -0.059 1.00 92.88 98 TYR A O 1
ATOM 701 N N . VAL A 1 99 ? 5.446 -17.449 -0.212 1.00 93.62 99 VAL A N 1
ATOM 702 C CA . VAL A 1 99 ? 5.157 -18.504 -1.198 1.00 93.62 99 VAL A CA 1
ATOM 703 C C . VAL A 1 99 ? 4.099 -19.469 -0.675 1.00 93.62 99 VAL A C 1
ATOM 705 O O . VAL A 1 99 ? 3.147 -19.777 -1.388 1.00 93.62 99 VAL A O 1
ATOM 708 N N . ALA A 1 100 ? 4.255 -19.930 0.568 1.00 94.88 100 ALA A N 1
ATOM 709 C CA . ALA A 1 100 ? 3.337 -20.881 1.180 1.00 94.88 100 ALA A CA 1
ATOM 710 C C . ALA A 1 100 ? 1.927 -20.305 1.383 1.00 94.88 100 ALA A C 1
ATOM 712 O O . ALA A 1 100 ? 0.965 -21.051 1.262 1.00 94.88 100 ALA A O 1
ATOM 713 N N . LEU A 1 101 ? 1.815 -19.002 1.669 1.00 94.19 101 LEU A N 1
ATOM 714 C CA . LEU A 1 101 ? 0.550 -18.314 1.955 1.00 94.19 101 LEU A CA 1
ATOM 715 C C . LEU A 1 101 ? -0.071 -17.617 0.736 1.00 94.19 101 LEU A C 1
ATOM 717 O O . LEU A 1 101 ? -1.139 -17.014 0.852 1.00 94.19 101 LEU A O 1
ATOM 721 N N . LYS A 1 102 ? 0.587 -17.621 -0.432 1.00 91.69 102 LYS A N 1
ATOM 722 C CA . LYS A 1 102 ? 0.111 -16.884 -1.614 1.00 91.69 102 LYS A CA 1
ATOM 723 C C . LYS A 1 102 ? -1.319 -17.267 -2.027 1.00 91.69 102 LYS A C 1
ATOM 725 O O . LYS A 1 102 ? -2.068 -16.340 -2.351 1.00 91.69 102 LYS A O 1
ATOM 730 N N . PRO A 1 103 ? -1.740 -18.549 -2.031 1.00 92.06 103 PRO A N 1
ATOM 731 C CA . PRO A 1 103 ? -3.120 -18.904 -2.364 1.00 92.06 103 PRO A CA 1
ATOM 732 C C . PRO A 1 103 ? -4.145 -18.246 -1.429 1.00 92.06 103 PRO A C 1
ATOM 734 O O . PRO A 1 103 ? -5.122 -17.663 -1.897 1.00 92.06 103 PRO A O 1
ATOM 737 N N . GLU A 1 104 ? -3.893 -18.271 -0.121 1.00 93.31 104 GLU A N 1
ATOM 738 C CA . GLU A 1 104 ? -4.751 -17.681 0.906 1.00 93.31 104 GLU A CA 1
ATOM 739 C C . GLU A 1 104 ? -4.764 -16.155 0.815 1.00 93.31 104 GLU A C 1
ATOM 741 O O . GLU A 1 104 ? -5.828 -15.538 0.875 1.00 93.31 104 GLU A O 1
ATOM 746 N N . LEU A 1 105 ? -3.594 -15.539 0.612 1.00 91.62 105 LEU A N 1
ATOM 747 C CA . LEU A 1 105 ? -3.474 -14.097 0.406 1.00 91.62 105 LEU A CA 1
ATOM 748 C C . LEU A 1 105 ? -4.235 -13.656 -0.847 1.00 91.62 105 LEU A C 1
ATOM 750 O O . LEU A 1 105 ? -4.977 -12.684 -0.788 1.00 91.62 105 LEU A O 1
ATOM 754 N N . SER A 1 106 ? -4.129 -14.398 -1.951 1.00 91.50 106 SER A N 1
ATOM 755 C CA . SER A 1 106 ? -4.811 -14.066 -3.212 1.00 91.50 106 SER A CA 1
ATOM 756 C C . SER A 1 106 ? -6.335 -14.148 -3.102 1.00 91.50 106 SER A C 1
ATOM 758 O O . SER A 1 106 ? -7.045 -13.416 -3.792 1.00 91.50 106 SER A O 1
ATOM 760 N N . ALA A 1 107 ? -6.841 -15.025 -2.232 1.00 93.56 107 ALA A N 1
ATOM 761 C CA . ALA A 1 107 ? -8.263 -15.159 -1.938 1.00 93.56 107 ALA A CA 1
ATOM 762 C C . ALA A 1 107 ? -8.766 -14.144 -0.895 1.00 93.56 107 ALA A C 1
ATOM 764 O O . ALA A 1 107 ? -9.974 -14.027 -0.695 1.00 93.56 107 ALA A O 1
ATOM 765 N N . PHE A 1 108 ? -7.869 -13.413 -0.225 1.00 95.19 108 PHE A N 1
ATOM 766 C CA . PHE A 1 108 ? -8.233 -12.534 0.879 1.00 95.19 108 PHE A CA 1
ATOM 767 C C . PHE A 1 108 ? -9.089 -11.343 0.433 1.00 95.19 108 PHE A C 1
ATOM 769 O O . PHE A 1 108 ? -8.726 -10.566 -0.460 1.00 95.19 108 PHE A O 1
ATOM 776 N N . ARG A 1 109 ? -10.196 -11.149 1.155 1.00 96.00 109 ARG A N 1
ATOM 777 C CA . ARG A 1 109 ? -11.089 -9.995 1.047 1.00 96.00 109 ARG A CA 1
ATOM 778 C C . ARG A 1 109 ? -11.473 -9.544 2.454 1.00 96.00 109 ARG A C 1
ATOM 780 O O . ARG A 1 109 ? -12.148 -10.262 3.181 1.00 96.00 109 ARG A O 1
ATOM 787 N N . ALA A 1 110 ? -11.093 -8.329 2.834 1.00 94.31 110 ALA A N 1
ATOM 788 C CA . ALA A 1 110 ? -11.416 -7.753 4.139 1.00 94.31 110 ALA A CA 1
ATOM 789 C C . ALA A 1 110 ? -12.933 -7.672 4.378 1.00 94.31 110 ALA A C 1
ATOM 791 O O . ALA A 1 110 ? -13.390 -7.862 5.498 1.00 94.31 110 ALA A O 1
ATOM 792 N N . ARG A 1 111 ? -13.720 -7.464 3.312 1.00 94.00 111 ARG A N 1
ATOM 793 C CA . ARG A 1 111 ? -15.192 -7.422 3.360 1.00 94.00 111 ARG A CA 1
ATOM 794 C C . ARG A 1 111 ? -15.824 -8.733 3.837 1.00 94.00 111 ARG A C 1
ATOM 796 O O . ARG A 1 111 ? -16.910 -8.696 4.409 1.00 94.00 111 ARG A O 1
ATOM 803 N N . ASP A 1 112 ? -15.139 -9.861 3.666 1.00 95.69 112 ASP A N 1
ATOM 804 C CA . ASP A 1 112 ? -15.633 -11.169 4.108 1.00 95.69 112 ASP A CA 1
ATOM 805 C C . ASP A 1 112 ? -15.535 -11.327 5.638 1.00 95.69 112 ASP A C 1
ATOM 807 O O . ASP A 1 112 ? -16.175 -12.205 6.212 1.00 95.69 112 ASP A O 1
ATOM 811 N N . LEU A 1 113 ? -14.787 -10.446 6.318 1.00 93.06 113 LEU A N 1
ATOM 812 C CA . LEU A 1 113 ? -14.709 -10.381 7.783 1.00 93.06 113 LEU A CA 1
ATOM 813 C C . LEU A 1 113 ? -15.917 -9.664 8.414 1.00 93.06 113 LEU A C 1
ATOM 815 O O . LEU A 1 113 ? -16.071 -9.676 9.634 1.00 93.06 113 LEU A O 1
ATOM 819 N N . GLY A 1 114 ? -16.775 -9.056 7.591 1.00 93.81 114 GLY A N 1
ATOM 820 C CA . GLY A 1 114 ? -17.896 -8.228 8.021 1.00 93.81 114 GLY A CA 1
ATOM 821 C C . GLY A 1 114 ? -17.524 -6.744 8.178 1.00 93.81 114 GLY A C 1
ATOM 822 O O . GLY A 1 114 ? -16.362 -6.405 8.403 1.00 93.81 114 GLY A O 1
ATOM 823 N N . PRO A 1 115 ? -18.503 -5.829 8.051 1.00 94.81 115 PRO A N 1
ATOM 824 C CA . PRO A 1 115 ? -18.242 -4.391 8.080 1.00 94.81 115 PRO A CA 1
ATOM 825 C C . PRO A 1 115 ? -18.255 -3.790 9.494 1.00 94.81 115 PRO A C 1
ATOM 827 O O . PRO A 1 115 ? -17.951 -2.610 9.642 1.00 94.81 115 PRO A O 1
ATOM 830 N N . THR A 1 116 ? -18.637 -4.546 10.526 1.00 97.69 116 THR A N 1
ATOM 831 C CA . THR A 1 116 ? -18.865 -4.013 11.878 1.00 97.69 116 THR A CA 1
ATOM 832 C C . THR A 1 116 ? -17.722 -4.369 12.816 1.00 97.69 116 THR A C 1
ATOM 834 O O . THR A 1 116 ? -17.418 -5.544 13.008 1.00 97.69 116 THR A O 1
ATOM 837 N N . PHE A 1 117 ? -17.139 -3.358 13.455 1.00 97.00 117 PHE A N 1
ATOM 838 C CA . PHE A 1 117 ? -16.032 -3.500 14.395 1.00 97.00 117 PHE A CA 1
ATOM 839 C C . PHE A 1 117 ? -16.386 -2.859 15.739 1.00 97.00 117 PHE A C 1
ATOM 841 O O . PHE A 1 117 ? -16.921 -1.755 15.789 1.00 97.00 117 PHE A O 1
ATOM 848 N N . GLU A 1 118 ? -16.057 -3.530 16.843 1.00 96.88 118 GLU A N 1
ATOM 849 C CA . GLU A 1 118 ? -16.307 -3.024 18.206 1.00 96.88 118 GLU A CA 1
ATOM 850 C C . GLU A 1 118 ? -15.236 -2.030 18.689 1.00 96.88 118 GLU A C 1
ATOM 852 O O . GLU A 1 118 ? -15.361 -1.435 19.758 1.00 96.88 118 GLU A O 1
ATOM 857 N N . VAL A 1 119 ? -14.182 -1.823 17.895 1.00 95.69 119 VAL A N 1
ATOM 858 C CA . VAL A 1 119 ? -13.049 -0.943 18.203 1.00 95.69 119 VAL A CA 1
ATOM 859 C C . VAL A 1 119 ? -12.943 0.189 17.181 1.00 95.69 119 VAL A C 1
ATOM 861 O O . VAL A 1 119 ? -13.364 0.012 16.037 1.00 95.69 119 VAL A O 1
ATOM 864 N N . PRO A 1 120 ? -12.380 1.358 17.543 1.00 97.44 120 PRO A N 1
ATOM 865 C CA . PRO A 1 120 ? -12.087 2.406 16.573 1.00 97.44 120 PRO A CA 1
ATOM 866 C C . PRO A 1 120 ? -11.187 1.912 15.435 1.00 97.44 120 PRO A C 1
ATOM 868 O O . PRO A 1 120 ? -10.177 1.252 15.676 1.00 97.44 120 PRO A O 1
ATOM 871 N N . MET A 1 121 ? -11.510 2.309 14.208 1.00 97.44 121 MET A N 1
ATOM 872 C CA . MET A 1 121 ? -10.763 1.959 13.001 1.00 97.44 121 MET A CA 1
ATOM 873 C C . MET A 1 121 ? -10.107 3.220 12.430 1.00 97.44 121 MET A C 1
ATOM 875 O O . MET A 1 121 ? -10.796 4.159 12.027 1.00 97.44 121 MET A O 1
ATOM 879 N N . VAL A 1 122 ? -8.771 3.268 12.419 1.00 97.81 122 VAL A N 1
ATOM 880 C CA . VAL A 1 122 ? -7.987 4.410 11.915 1.00 97.81 122 VAL A CA 1
ATOM 881 C C . VAL A 1 122 ? -7.085 3.943 10.777 1.00 97.81 122 VAL A C 1
ATOM 883 O O . VAL A 1 122 ? -6.212 3.103 10.979 1.00 97.81 122 VAL A O 1
ATOM 886 N N . PHE A 1 123 ? -7.276 4.520 9.595 1.00 97.56 123 PHE A N 1
ATOM 887 C CA . PHE A 1 123 ? -6.498 4.257 8.390 1.00 97.56 123 PHE A CA 1
ATOM 888 C C . PHE A 1 123 ? -5.625 5.475 8.087 1.00 97.56 123 PHE A C 1
ATOM 890 O O . PHE A 1 123 ? -6.142 6.540 7.754 1.00 97.56 123 PHE A O 1
ATOM 897 N N . LEU A 1 124 ? -4.307 5.315 8.214 1.00 97.94 124 LEU A N 1
ATOM 898 C CA . LEU A 1 124 ? -3.311 6.311 7.814 1.00 97.94 124 LEU A CA 1
ATOM 899 C C . LEU A 1 124 ? -2.648 5.795 6.537 1.00 97.94 124 LEU A C 1
ATOM 901 O O . LEU A 1 124 ? -1.855 4.858 6.598 1.00 97.94 124 LEU A O 1
ATOM 905 N N . GLN A 1 125 ? -3.030 6.343 5.386 1.00 97.38 125 GLN A N 1
ATOM 906 C CA . GLN A 1 125 ? -2.761 5.716 4.089 1.00 97.38 125 GLN A CA 1
ATOM 907 C C . GLN A 1 125 ? -1.886 6.604 3.210 1.00 97.38 125 GLN A C 1
ATOM 909 O O . GLN A 1 125 ? -2.241 7.751 2.960 1.00 97.38 125 GLN A O 1
ATOM 914 N N . GLY A 1 126 ? -0.781 6.076 2.679 1.00 97.75 126 GLY A N 1
ATOM 915 C CA . GLY A 1 126 ? -0.024 6.757 1.628 1.00 97.75 126 GLY A CA 1
ATOM 916 C C . GLY A 1 126 ? -0.893 6.987 0.389 1.00 97.75 126 GLY A C 1
ATOM 917 O O . GLY A 1 126 ? -1.476 6.036 -0.140 1.00 97.75 126 GLY A O 1
ATOM 918 N N . GLY A 1 127 ? -1.000 8.239 -0.058 1.00 96.50 127 GLY A N 1
ATOM 919 C CA . GLY A 1 127 ? -1.792 8.636 -1.225 1.00 96.50 127 GLY A CA 1
ATOM 920 C C . GLY A 1 127 ? -1.269 8.057 -2.542 1.00 96.50 127 GLY A C 1
ATOM 921 O O . GLY A 1 127 ? -2.049 7.800 -3.457 1.00 96.50 127 GLY A O 1
ATOM 922 N N . GLU A 1 128 ? 0.033 7.787 -2.614 1.00 96.06 128 GLU A N 1
ATOM 923 C CA . GLU A 1 128 ? 0.726 7.223 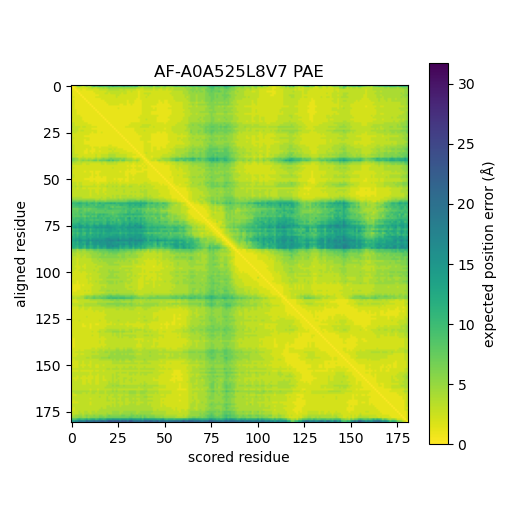-3.773 1.00 96.06 128 GLU A CA 1
ATOM 924 C C . GLU A 1 128 ? 1.035 5.720 -3.632 1.00 96.06 128 GLU A C 1
ATOM 926 O O . GLU A 1 128 ? 1.797 5.160 -4.428 1.00 96.06 128 GLU A O 1
ATOM 931 N N . ASP A 1 129 ? 0.461 5.038 -2.641 1.00 97.12 129 ASP A N 1
ATOM 932 C CA . ASP A 1 129 ? 0.700 3.613 -2.415 1.00 97.12 129 ASP A CA 1
ATOM 933 C C . ASP A 1 129 ? 0.185 2.760 -3.591 1.00 97.12 129 ASP A C 1
ATOM 935 O O . ASP A 1 129 ? -1.005 2.746 -3.917 1.00 97.12 129 ASP A O 1
ATOM 939 N N . ALA A 1 130 ? 1.105 2.036 -4.234 1.00 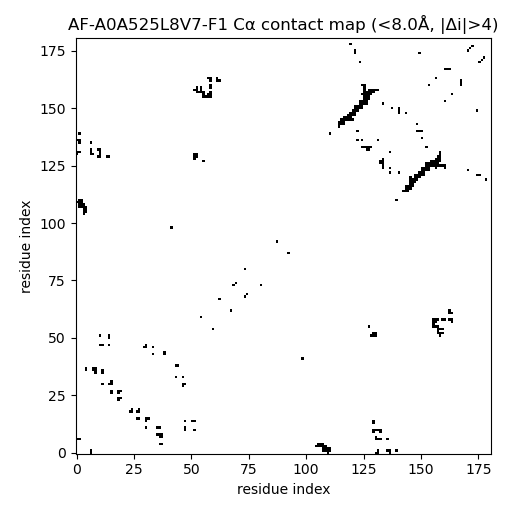96.31 130 ALA A N 1
ATOM 940 C CA . ALA A 1 130 ? 0.808 1.152 -5.355 1.00 96.31 130 ALA A CA 1
ATOM 941 C C . ALA A 1 130 ? 0.499 -0.292 -4.933 1.00 96.31 130 ALA A C 1
ATOM 943 O O . ALA A 1 130 ? 0.079 -1.074 -5.778 1.00 96.31 130 ALA A O 1
ATOM 944 N N . HIS A 1 131 ? 0.689 -0.686 -3.674 1.00 94.69 131 HIS A N 1
ATOM 945 C CA . HIS A 1 131 ? 0.276 -1.989 -3.146 1.00 94.69 131 HIS A CA 1
ATOM 946 C C . HIS A 1 131 ? -1.144 -1.948 -2.591 1.00 94.69 131 HIS A C 1
ATOM 948 O O . HIS A 1 131 ? -1.954 -2.820 -2.902 1.00 94.69 131 HIS A O 1
ATOM 954 N N . THR A 1 132 ? -1.439 -0.944 -1.769 1.00 94.00 132 THR A N 1
ATOM 955 C CA . THR A 1 132 ? -2.749 -0.742 -1.151 1.00 94.00 132 THR A CA 1
ATOM 956 C C . THR A 1 132 ? -3.286 0.622 -1.541 1.00 94.00 132 THR A C 1
ATOM 958 O O . THR A 1 132 ? -3.135 1.600 -0.821 1.00 94.00 132 THR A O 1
ATOM 961 N N . THR A 1 133 ? -3.901 0.686 -2.718 1.00 93.06 133 THR A N 1
ATOM 962 C CA . THR A 1 133 ? -4.329 1.943 -3.336 1.00 93.06 133 THR A CA 1
ATOM 963 C C . THR A 1 133 ? -5.280 2.736 -2.441 1.00 93.06 133 THR A C 1
ATOM 965 O O . THR A 1 133 ? -6.323 2.214 -2.030 1.00 93.06 133 THR A O 1
ATOM 968 N N . ALA A 1 134 ? -4.967 4.014 -2.225 1.00 94.75 134 ALA A N 1
ATOM 969 C CA . ALA A 1 134 ? -5.746 4.931 -1.397 1.00 94.75 134 ALA A CA 1
ATOM 970 C C . ALA A 1 134 ? -7.264 4.946 -1.700 1.00 94.75 134 ALA A C 1
ATOM 972 O O . ALA A 1 134 ? -8.036 4.818 -0.750 1.00 94.75 134 ALA A O 1
ATOM 973 N N . PRO A 1 135 ? -7.731 4.973 -2.970 1.00 94.12 135 PRO A N 1
ATOM 974 C CA . PRO A 1 135 ? -9.168 4.947 -3.266 1.00 94.12 135 PRO A CA 1
ATOM 975 C C . PRO A 1 135 ? -9.905 3.707 -2.738 1.00 94.12 135 PRO A C 1
ATOM 977 O O . PRO A 1 135 ? -11.041 3.811 -2.285 1.00 94.12 135 PRO A O 1
ATOM 980 N N . GLU A 1 136 ? -9.263 2.537 -2.763 1.00 95.31 136 GLU A N 1
ATOM 981 C CA . GLU A 1 136 ? -9.871 1.288 -2.282 1.00 95.31 136 GLU A CA 1
ATOM 982 C C . GLU A 1 136 ? -9.957 1.269 -0.750 1.00 95.31 136 GLU A C 1
ATOM 984 O O . GLU A 1 136 ? -10.950 0.821 -0.180 1.00 95.31 136 GLU A O 1
ATOM 989 N N . VAL A 1 137 ? -8.929 1.792 -0.074 1.00 96.31 137 VAL A N 1
ATOM 990 C CA . VAL A 1 137 ? -8.920 1.920 1.390 1.00 96.31 137 VAL A CA 1
ATOM 991 C C . VAL A 1 137 ? -9.959 2.941 1.847 1.00 96.31 137 VAL A C 1
ATOM 993 O O . VAL A 1 137 ? -10.677 2.684 2.810 1.00 96.31 137 VAL A O 1
ATOM 996 N N . GLU A 1 138 ? -10.091 4.065 1.140 1.00 97.06 138 GLU A N 1
ATOM 997 C CA . GLU A 1 138 ? -11.125 5.064 1.408 1.00 97.06 138 GLU A CA 1
ATOM 998 C C . GLU A 1 138 ? -12.535 4.492 1.222 1.00 97.06 138 GLU A C 1
ATOM 1000 O O . GLU A 1 138 ? -13.399 4.693 2.076 1.00 97.06 138 GLU A O 1
ATOM 1005 N N . ALA A 1 139 ? -12.768 3.760 0.127 1.00 96.19 139 ALA A N 1
ATOM 1006 C CA . ALA A 1 139 ? -14.046 3.103 -0.128 1.00 96.19 139 ALA A CA 1
ATOM 1007 C C . ALA A 1 139 ? -14.394 2.127 1.002 1.00 96.19 139 ALA A C 1
ATOM 1009 O O . ALA A 1 139 ? -15.470 2.227 1.588 1.00 96.19 139 ALA A O 1
ATOM 1010 N N . TYR A 1 140 ? -13.447 1.269 1.387 1.00 96.62 140 TYR A N 1
ATOM 1011 C CA . TYR A 1 140 ? -13.631 0.347 2.502 1.00 96.62 140 TYR A CA 1
ATOM 1012 C C . TYR A 1 140 ? -13.902 1.074 3.826 1.00 96.62 140 TYR A C 1
ATOM 1014 O O . TYR A 1 140 ? -14.827 0.715 4.547 1.00 96.62 140 TYR A O 1
ATOM 1022 N N . ALA A 1 141 ? -13.167 2.148 4.129 1.00 97.62 141 ALA A N 1
ATOM 1023 C CA . ALA A 1 141 ? -13.392 2.941 5.335 1.00 97.62 141 ALA A CA 1
ATOM 1024 C C . ALA A 1 141 ? -14.807 3.553 5.390 1.00 97.62 141 ALA A C 1
ATOM 1026 O O . ALA A 1 141 ? -15.365 3.708 6.471 1.00 97.62 141 ALA A O 1
ATOM 1027 N N . ARG A 1 142 ? -15.421 3.881 4.247 1.00 97.38 142 ARG A N 1
ATOM 1028 C CA . ARG A 1 142 ? -16.807 4.385 4.197 1.00 97.38 142 ARG A CA 1
ATOM 1029 C C . ARG A 1 142 ? -17.860 3.291 4.390 1.00 97.38 142 ARG A C 1
ATOM 1031 O O . ARG A 1 142 ? -18.987 3.608 4.755 1.00 97.38 142 ARG A O 1
ATOM 1038 N N . GLU A 1 143 ? -17.512 2.037 4.118 1.00 96.88 143 GLU A N 1
ATOM 1039 C CA . GLU A 1 143 ? -18.410 0.885 4.258 1.00 96.88 143 GLU A CA 1
ATOM 1040 C C . GLU A 1 143 ? -18.476 0.363 5.701 1.00 96.88 143 GLU A C 1
ATOM 1042 O O . GLU A 1 143 ? -19.483 -0.225 6.100 1.00 96.88 143 GLU A O 1
ATOM 1047 N N . ILE A 1 144 ? -17.416 0.558 6.491 1.00 97.44 144 ILE A N 1
ATOM 1048 C CA . ILE A 1 144 ? -17.345 0.004 7.844 1.00 97.44 144 ILE A CA 1
ATOM 1049 C C . ILE A 1 144 ? -18.186 0.785 8.864 1.00 97.44 144 ILE A C 1
ATOM 1051 O O . ILE A 1 144 ? -18.331 2.005 8.811 1.00 97.44 144 ILE A O 1
ATOM 1055 N N . THR A 1 145 ? -18.684 0.066 9.866 1.00 98.38 145 THR A N 1
ATOM 1056 C CA . THR A 1 145 ? -19.334 0.609 11.061 1.00 98.38 145 THR A CA 1
ATOM 1057 C C . THR A 1 145 ? -18.462 0.320 12.278 1.00 98.38 145 THR A C 1
ATOM 1059 O O . THR A 1 145 ? -18.148 -0.831 12.563 1.00 98.38 145 THR A O 1
ATOM 1062 N N . ALA A 1 146 ? -18.071 1.357 13.015 1.00 97.75 146 ALA A N 1
ATOM 1063 C CA . ALA A 1 146 ? -17.263 1.242 14.229 1.00 97.75 146 ALA A CA 1
ATOM 1064 C C . ALA A 1 146 ? -17.541 2.426 15.174 1.00 97.75 146 ALA A C 1
ATOM 1066 O O . ALA A 1 146 ? -18.063 3.442 14.704 1.00 97.75 146 ALA A O 1
ATOM 1067 N N . PRO A 1 147 ? -17.152 2.375 16.468 1.00 97.06 147 PRO A N 1
ATOM 1068 C CA . PRO A 1 147 ? -17.294 3.512 17.388 1.00 97.06 147 PRO A CA 1
ATOM 1069 C C . PRO A 1 147 ? -16.699 4.817 16.846 1.00 97.06 147 PRO A C 1
ATOM 1071 O O . PRO A 1 147 ? -17.198 5.906 17.122 1.00 97.06 147 PRO A O 1
ATOM 1074 N N . ARG A 1 148 ? -15.625 4.704 16.058 1.00 97.06 148 ARG A N 1
ATOM 1075 C CA . ARG A 1 148 ? -15.053 5.795 15.275 1.00 97.06 148 ARG A CA 1
ATOM 1076 C C . ARG A 1 148 ? -14.351 5.225 14.053 1.00 97.06 148 ARG A C 1
ATOM 1078 O O . ARG A 1 148 ? -13.609 4.254 14.175 1.00 97.06 148 ARG A O 1
ATOM 1085 N N . VAL A 1 149 ? -14.545 5.868 12.908 1.00 97.94 149 VAL A N 1
ATOM 1086 C CA . VAL A 1 149 ? -13.842 5.555 11.664 1.00 97.94 149 VAL A CA 1
ATOM 1087 C C . VAL A 1 149 ? -13.097 6.797 11.201 1.00 97.94 149 VAL A C 1
ATOM 1089 O O . VAL A 1 149 ? -13.681 7.875 11.106 1.00 97.94 149 VAL A O 1
ATOM 1092 N N . VAL A 1 150 ? -11.799 6.660 10.950 1.00 97.94 150 VAL A N 1
ATOM 1093 C CA . VAL A 1 150 ? -10.953 7.729 10.413 1.00 97.94 150 VAL A CA 1
ATOM 1094 C C . VAL A 1 150 ? -10.216 7.194 9.201 1.00 97.94 150 VAL A C 1
ATOM 1096 O O . VAL A 1 150 ? -9.490 6.214 9.315 1.00 97.94 150 VAL A O 1
ATOM 1099 N N . TYR A 1 151 ? -10.352 7.882 8.075 1.00 98.19 151 TYR A N 1
ATOM 1100 C CA . TYR A 1 151 ? -9.468 7.735 6.929 1.00 98.19 151 TYR A CA 1
ATOM 1101 C C . TYR A 1 151 ? -8.706 9.045 6.748 1.00 98.19 151 TYR A C 1
ATOM 1103 O O . TYR A 1 151 ? -9.322 10.089 6.539 1.00 98.19 151 TYR A O 1
ATOM 1111 N N . GLU A 1 152 ? -7.383 8.988 6.865 1.00 97.94 152 GLU A N 1
ATOM 1112 C CA . GLU A 1 152 ? -6.497 10.133 6.674 1.00 97.94 152 GLU A CA 1
ATOM 1113 C C . GLU A 1 152 ? -5.444 9.776 5.612 1.00 97.94 152 GLU A C 1
ATOM 1115 O O . GLU A 1 152 ? -4.542 8.968 5.879 1.00 97.94 152 GLU A O 1
ATOM 1120 N N . PRO A 1 153 ? -5.533 10.360 4.405 1.00 97.25 153 PRO A N 1
ATOM 1121 C CA . PRO A 1 153 ? -4.502 10.197 3.397 1.00 97.25 153 PRO A CA 1
ATOM 1122 C C . PRO A 1 153 ? -3.253 11.020 3.749 1.00 97.25 153 PRO A C 1
ATOM 1124 O O . PRO A 1 153 ? -3.322 12.165 4.200 1.00 97.25 153 PRO A O 1
ATOM 1127 N N . ILE A 1 154 ? -2.088 10.446 3.478 1.00 97.81 154 ILE A N 1
ATOM 1128 C CA . ILE A 1 154 ? -0.784 11.105 3.492 1.00 97.81 154 ILE A CA 1
ATOM 1129 C C . ILE A 1 154 ? -0.454 11.370 2.028 1.00 97.81 154 ILE A C 1
ATOM 1131 O O . ILE A 1 154 ? 0.074 10.494 1.346 1.00 97.81 154 ILE A O 1
ATOM 1135 N N . ALA A 1 155 ? -0.870 12.533 1.523 1.00 96.69 155 ALA A N 1
ATOM 1136 C CA . ALA A 1 155 ? -0.871 12.845 0.093 1.00 96.69 155 ALA A CA 1
ATOM 1137 C C . ALA A 1 155 ? 0.509 12.668 -0.559 1.00 96.69 155 ALA A C 1
ATOM 1139 O O . ALA A 1 155 ? 0.600 12.197 -1.684 1.00 96.69 155 ALA A O 1
ATOM 1140 N N . GLU A 1 156 ? 1.565 13.008 0.174 1.00 95.62 156 GLU A N 1
ATOM 1141 C CA . GLU A 1 156 ? 2.966 12.912 -0.228 1.00 95.62 156 GLU A CA 1
ATOM 1142 C C . GLU A 1 156 ? 3.593 11.518 -0.024 1.00 95.62 156 GLU A C 1
ATOM 1144 O O . GLU A 1 156 ? 4.735 11.284 -0.423 1.00 95.62 156 GLU A O 1
ATOM 1149 N N . GLY A 1 157 ? 2.890 10.602 0.645 1.00 96.50 157 GLY A N 1
ATOM 1150 C CA . GLY A 1 157 ? 3.390 9.281 1.019 1.00 96.50 157 GLY A CA 1
ATOM 1151 C C . GLY A 1 157 ? 2.979 8.187 0.036 1.00 96.50 157 GLY A C 1
ATOM 1152 O O . GLY A 1 157 ? 1.870 8.197 -0.491 1.00 96.50 157 GLY A O 1
ATOM 1153 N N . GLY A 1 158 ? 3.855 7.211 -0.165 1.00 96.31 158 GLY A N 1
ATOM 1154 C CA . GLY A 1 158 ? 3.606 5.961 -0.873 1.00 96.31 158 GLY A CA 1
ATOM 1155 C C . GLY A 1 158 ? 3.472 4.791 0.101 1.00 96.31 158 GLY A C 1
ATOM 1156 O O . GLY A 1 158 ? 2.952 4.938 1.206 1.00 96.31 158 GLY A O 1
ATOM 1157 N N . HIS A 1 159 ? 3.948 3.609 -0.299 1.00 95.88 159 HIS A N 1
ATOM 1158 C CA . HIS A 1 159 ? 3.908 2.414 0.555 1.00 95.88 159 HIS A CA 1
ATOM 1159 C C . HIS A 1 159 ? 4.819 2.528 1.791 1.00 95.88 159 HIS A C 1
ATOM 1161 O O . HIS A 1 159 ? 4.622 1.850 2.798 1.00 95.88 159 HIS A O 1
ATOM 1167 N N . MET A 1 160 ? 5.813 3.415 1.729 1.00 93.00 160 MET A N 1
ATOM 1168 C CA . MET A 1 160 ? 6.822 3.625 2.763 1.00 93.00 160 MET A CA 1
ATOM 1169 C C . MET A 1 160 ? 6.485 4.841 3.640 1.00 93.00 160 MET A C 1
ATOM 1171 O O . MET A 1 160 ? 7.347 5.355 4.355 1.00 93.00 160 MET A O 1
ATOM 1175 N N . SER A 1 161 ? 5.222 5.285 3.655 1.00 95.12 161 SER A N 1
ATOM 1176 C CA . SER A 1 161 ? 4.787 6.502 4.350 1.00 95.12 161 SER A CA 1
ATOM 1177 C C . SER A 1 161 ? 5.002 6.452 5.865 1.00 95.12 161 SER A C 1
ATOM 1179 O O . SER A 1 161 ? 5.014 7.489 6.524 1.00 95.12 161 SER A O 1
ATOM 1181 N N . VAL A 1 162 ? 5.210 5.259 6.431 1.00 91.38 162 VAL A N 1
ATOM 1182 C CA . VAL A 1 162 ? 5.605 5.065 7.835 1.00 91.38 162 VAL A CA 1
ATOM 1183 C C . VAL A 1 162 ? 6.933 5.747 8.182 1.00 91.38 162 VAL A C 1
ATOM 1185 O O . VAL A 1 162 ? 7.129 6.150 9.326 1.00 91.38 162 VAL A O 1
ATOM 1188 N N . PHE A 1 163 ? 7.821 5.927 7.201 1.00 91.31 163 PHE A N 1
ATOM 1189 C CA . PHE A 1 163 ? 9.114 6.584 7.392 1.00 91.31 163 PHE A CA 1
ATOM 1190 C C . PHE A 1 163 ? 9.028 8.112 7.386 1.00 91.31 163 PHE A C 1
ATOM 1192 O O . PHE A 1 163 ? 9.998 8.768 7.754 1.00 91.31 163 PHE A O 1
ATOM 1199 N N . LEU A 1 164 ? 7.871 8.694 7.059 1.00 94.31 164 LEU A N 1
ATOM 1200 C CA . LEU A 1 164 ? 7.587 10.110 7.300 1.00 94.31 164 LEU A CA 1
ATOM 1201 C C . LEU A 1 164 ? 7.307 10.308 8.802 1.00 94.31 164 LEU A C 1
ATOM 1203 O O . LEU A 1 164 ? 6.179 10.604 9.196 1.00 94.31 164 LEU A O 1
ATOM 1207 N N . VAL A 1 165 ? 8.308 10.062 9.655 1.00 92.31 165 VAL A N 1
ATOM 1208 C CA . VAL A 1 165 ? 8.144 9.846 11.105 1.00 92.31 165 VAL A CA 1
ATOM 1209 C C . VAL A 1 165 ? 7.438 11.012 11.791 1.00 92.31 165 VAL A C 1
ATOM 1211 O O . VAL A 1 165 ? 6.512 10.789 12.572 1.00 92.31 165 VAL A O 1
ATOM 1214 N N . GLU A 1 166 ? 7.805 12.256 11.483 1.00 94.50 166 GLU A N 1
ATOM 1215 C CA . GLU A 1 166 ? 7.167 13.444 12.053 1.00 94.50 166 GLU A CA 1
ATOM 1216 C C . GLU A 1 166 ? 5.693 13.528 11.649 1.00 94.50 166 GLU A C 1
ATOM 1218 O O . GLU A 1 166 ? 4.827 13.782 12.492 1.00 94.50 166 GLU A O 1
ATOM 1223 N N . ARG A 1 167 ? 5.390 13.271 10.370 1.00 96.25 167 ARG A N 1
ATOM 1224 C CA . ARG A 1 167 ? 4.017 13.257 9.851 1.00 96.25 167 ARG A CA 1
ATOM 1225 C C . ARG A 1 167 ? 3.212 12.136 10.500 1.00 96.25 167 ARG A C 1
ATOM 1227 O O . ARG A 1 167 ? 2.106 12.381 10.977 1.00 96.25 167 ARG A O 1
ATOM 1234 N N . MET A 1 168 ? 3.775 10.935 10.584 1.00 95.81 168 MET A N 1
ATOM 1235 C CA . MET A 1 168 ? 3.141 9.779 11.210 1.00 95.81 168 MET A CA 1
ATOM 1236 C C . MET A 1 168 ? 2.851 10.045 12.691 1.00 95.81 168 MET A C 1
ATOM 1238 O O . MET A 1 168 ? 1.726 9.848 13.145 1.00 95.81 168 MET A O 1
ATOM 1242 N N . LEU A 1 169 ? 3.817 10.587 13.439 1.00 96.69 169 LEU A N 1
ATOM 1243 C CA . LEU A 1 169 ? 3.636 10.945 14.844 1.00 96.69 169 LEU A CA 1
ATOM 1244 C C . LEU A 1 169 ? 2.529 11.989 15.028 1.00 96.69 169 LEU A C 1
ATOM 1246 O O . LEU A 1 169 ? 1.682 11.834 15.908 1.00 96.69 169 LEU A O 1
ATOM 1250 N N . GLN A 1 170 ? 2.493 13.029 14.191 1.00 97.69 170 GLN A N 1
ATOM 1251 C CA . GLN A 1 170 ? 1.420 14.027 14.223 1.00 97.69 170 GLN A CA 1
ATOM 1252 C C . GLN A 1 170 ? 0.042 13.387 14.014 1.00 97.69 170 GLN A C 1
ATOM 1254 O O . GLN A 1 170 ? -0.902 13.717 14.736 1.00 97.69 170 GLN A O 1
ATOM 1259 N N . LEU A 1 171 ? -0.081 12.463 13.058 1.00 97.75 171 LEU A N 1
ATOM 1260 C CA . LEU A 1 171 ? -1.335 11.766 12.771 1.00 97.75 171 LEU A CA 1
ATOM 1261 C C . LEU A 1 171 ? -1.748 10.824 13.904 1.00 97.75 171 LEU A C 1
ATOM 1263 O O . LEU A 1 171 ? -2.910 10.829 14.309 1.00 97.75 171 LEU A O 1
ATOM 1267 N N . LEU A 1 172 ? -0.803 10.083 14.485 1.00 97.00 172 LEU A N 1
ATOM 1268 C CA . LEU A 1 172 ? -1.052 9.247 15.660 1.00 97.00 172 LEU A CA 1
ATOM 1269 C C . LEU A 1 172 ? -1.516 10.092 16.855 1.00 97.00 172 LEU A C 1
ATOM 1271 O O . LEU A 1 172 ? -2.518 9.768 17.492 1.00 97.00 172 LEU A O 1
ATOM 1275 N N . VAL A 1 173 ? -0.855 11.218 17.136 1.00 97.69 173 VAL A N 1
ATOM 1276 C CA . VAL A 1 173 ? -1.255 12.136 18.217 1.00 97.69 173 VAL A CA 1
ATOM 1277 C C . VAL A 1 173 ? -2.637 12.740 17.964 1.00 97.69 173 VAL A C 1
ATOM 1279 O O . VAL A 1 173 ? -3.403 12.924 18.907 1.00 97.69 173 VAL A O 1
ATOM 1282 N N . ARG A 1 174 ? -2.979 13.037 16.709 1.00 97.56 174 ARG A N 1
ATOM 1283 C CA . ARG A 1 174 ? -4.265 13.641 16.340 1.00 97.56 174 ARG A CA 1
ATOM 1284 C C . ARG A 1 174 ? -5.425 12.646 16.359 1.00 97.56 174 ARG A C 1
ATOM 1286 O O . ARG A 1 174 ? -6.511 12.989 16.823 1.00 97.56 174 ARG A O 1
ATOM 1293 N N . HIS A 1 175 ? -5.231 11.448 15.819 1.00 97.31 175 HIS A N 1
ATOM 1294 C CA . HIS A 1 175 ? -6.330 10.518 15.548 1.00 97.31 175 HIS A CA 1
ATOM 1295 C C . HIS A 1 175 ? -6.377 9.343 16.520 1.00 97.31 175 HIS A C 1
ATOM 1297 O O . HIS A 1 175 ? -7.479 8.923 16.872 1.00 97.31 175 HIS A O 1
ATOM 1303 N N . VAL A 1 176 ? -5.218 8.862 16.979 1.00 96.25 176 VAL A N 1
ATOM 1304 C CA . VAL A 1 176 ? -5.095 7.639 17.786 1.00 96.25 176 VAL A CA 1
ATOM 1305 C C . VAL A 1 176 ? -5.010 7.947 19.278 1.00 96.25 176 VAL A C 1
ATOM 1307 O O . VAL A 1 176 ? -5.782 7.395 20.053 1.00 96.25 176 VAL A O 1
ATOM 1310 N N . ARG A 1 177 ? -4.138 8.870 19.704 1.00 96.12 177 ARG A N 1
ATOM 1311 C CA . ARG A 1 177 ? -3.984 9.231 21.127 1.00 96.12 177 ARG A CA 1
ATOM 1312 C C . ARG A 1 177 ? -5.309 9.613 21.817 1.00 96.12 177 ARG A C 1
ATOM 1314 O O . ARG A 1 177 ? -5.502 9.165 22.942 1.00 96.12 177 ARG A O 1
ATOM 1321 N N . PRO A 1 178 ? -6.245 10.361 21.195 1.00 96.06 178 PRO A N 1
ATOM 1322 C CA . PRO A 1 178 ? -7.516 10.704 21.838 1.00 96.06 178 PRO A CA 1
ATOM 1323 C C . PRO A 1 178 ? -8.467 9.519 22.067 1.00 96.06 178 PRO A C 1
ATOM 1325 O O . PRO A 1 178 ? -9.506 9.702 22.689 1.00 96.06 178 PRO A O 1
ATOM 1328 N N . LEU A 1 179 ? -8.157 8.328 21.541 1.00 93.56 179 LEU A N 1
ATOM 1329 C CA . LEU A 1 179 ? -8.965 7.120 21.737 1.00 93.56 179 LEU A CA 1
ATOM 1330 C C . LEU A 1 179 ? -8.701 6.438 23.088 1.00 93.56 179 LEU A C 1
ATOM 1332 O O . LEU A 1 179 ? -9.521 5.636 23.522 1.00 93.56 179 LEU A O 1
ATOM 1336 N N . PHE A 1 180 ? -7.573 6.742 23.735 1.00 85.31 180 PHE A N 1
ATOM 1337 C CA . PHE A 1 180 ? -7.098 6.085 24.957 1.00 85.31 180 PHE A CA 1
ATOM 1338 C C . PHE A 1 180 ? -7.071 7.049 26.149 1.00 85.31 180 PHE A C 1
ATOM 1340 O O . PHE A 1 180 ? -6.049 7.132 26.821 1.00 85.31 180 PHE A O 1
ATOM 1347 N N . GLY A 1 181 ? -8.149 7.823 26.333 1.00 64.62 181 GLY A N 1
ATOM 1348 C CA . GLY A 1 181 ? -8.271 8.858 27.374 1.00 64.62 181 GLY A CA 1
ATOM 1349 C C . GLY A 1 181 ? -7.633 8.506 28.715 1.00 64.62 181 GLY A C 1
ATOM 1350 O O . GLY A 1 181 ? -7.836 7.364 29.181 1.00 64.62 181 GLY A O 1
#

Sequence (181 aa):
MVDWAAQERASYATILARARAAGDAAAVAEIEAIGPPPWTDIAADIVKGRYANATTAAEQAVLDPAMMAAVRNPPAGAAYVARGLPPVDAYAAGLAAYVALKPELSAFRARDLGPTFEVPMVFLQGGEDAHTTAPEVEAYAREITAPRVVYEPIAEGGHMSVFLVERMLQLLVRHVRPLFG